Protein AF-A0A502FST3-F1 (afdb_monomer)

Organism: NCBI:txid1854500

pLDDT: mean 70.64, std 12.63, range [34.0, 92.56]

Radius of gyration: 40.44 Å; Cα contacts (8 Å, |Δi|>4): 248; chains: 1; bounding box: 102×35×94 Å

Secondary structure (DSSP, 8-state):
-HHHHHHHHTHHHHHHHHHHHHHHHHHHHHHHHHHHHHH--SHHHHHHHHHHHHHHHHHHT----HHHHHHHHHHHHTTPPP-----HHHHHHHHHHHHHHHHHHHHHHHHHHHHHHIIIIIHHHHHHHHHHHHHHHTT--HHHHHHHGGGGGGS---HHHHHHHHHHHHHHHHHHH-SSHHHHHHHHHHHHHHHHHHHHHHTTS-EEEE-S-EE-TTS-EE-SEEEEEEEETTEEEEEEEE--TTS-TT-EEEE--SS---EE----

Mean predicted aligned error: 18.46 Å

Nearest PDB structures (foldseek):
  1k40-assembly1_A  TM=4.978E-01  e=6.989E+00  Mus musculus
  6j3y-assembly1_Q  TM=4.086E-01  e=8.340E+00  Chaetoceros neogracilis

Sequence (268 aa):
MAEAAHRREGVLPSLRRASAAAEAEWVDLSASLASDLLAIQDAGERAAAYAALSARLEVTGDGLLPADDALVRASFEAVAPAPQPKNEDHERELAAWRDRDTAARAEMARLDRARRLAAWGLVPAGAVLPAAVAAIAYGWDPLSLAWVLPELPTLPMSAVMLAALAAGGLCAFLASRAKRVPQVWNAAAGAAVAGVVFLLAARSLPLYIVANGVITRSGQSLERVVVRVYPNAAGARLEVLRGNDMIRRGEILDFRGAYPVRFLREGR

Solvent-accessible surface area (backbone atoms only — not comparable to full-atom values): 15006 Å² total; per-residue (Å²): 121,74,74,67,56,61,62,56,66,62,50,56,61,52,49,51,51,52,50,53,50,52,52,51,53,48,51,56,52,40,53,51,54,43,53,57,47,69,66,44,83,51,68,66,63,30,50,53,52,49,54,55,47,52,59,53,29,62,73,74,73,47,73,65,50,73,70,50,47,50,53,58,53,51,60,52,63,75,58,62,75,73,84,71,78,83,51,62,67,58,54,51,52,52,50,57,48,50,54,52,49,52,52,52,50,54,52,50,55,49,46,51,51,51,45,49,47,40,61,71,44,47,40,54,36,35,60,48,44,38,56,49,50,48,33,49,78,62,70,42,53,72,66,62,50,65,70,46,56,84,49,57,81,78,47,88,68,49,73,63,35,53,50,19,51,51,47,25,52,50,20,41,53,50,29,75,67,43,91,46,69,69,49,33,52,53,21,50,52,48,10,49,51,22,22,52,51,26,51,63,48,54,70,73,54,57,68,35,47,27,70,56,38,54,62,46,100,84,70,49,67,39,61,72,30,34,31,37,60,41,84,46,101,86,42,35,41,31,37,25,74,35,48,57,104,88,42,61,63,73,41,74,44,82,44,73,80,91,65,89,67,57,68,49,72,78,76,132

Structure (mmCIF, N/CA/C/O backbone):
data_AF-A0A502FST3-F1
#
_entry.id   AF-A0A502FST3-F1
#
loop_
_atom_site.group_PDB
_atom_site.id
_atom_site.type_symbol
_atom_site.label_atom_id
_atom_site.label_alt_id
_atom_site.label_comp_id
_atom_site.label_asym_id
_atom_site.label_entity_id
_atom_site.label_seq_id
_atom_site.pdbx_PDB_ins_code
_atom_site.Cartn_x
_atom_site.Cartn_y
_atom_site.Cartn_z
_atom_site.occupancy
_atom_site.B_iso_or_equiv
_atom_site.auth_seq_id
_atom_site.auth_comp_id
_atom_site.auth_asym_id
_atom_site.auth_atom_id
_atom_site.pdbx_PDB_model_num
ATOM 1 N N . MET A 1 1 ? 69.986 22.016 11.440 1.00 49.41 1 MET A N 1
ATOM 2 C CA . MET A 1 1 ? 68.938 22.419 10.467 1.00 49.41 1 MET A CA 1
ATOM 3 C C . MET A 1 1 ? 69.456 22.640 9.039 1.00 49.41 1 MET A C 1
ATOM 5 O O . MET A 1 1 ? 68.651 22.526 8.128 1.00 49.41 1 MET A O 1
ATOM 9 N N . ALA A 1 2 ? 70.758 22.864 8.801 1.00 51.22 2 ALA A N 1
ATOM 10 C CA . ALA A 1 2 ? 71.309 22.991 7.440 1.00 51.22 2 ALA A CA 1
ATOM 11 C C . ALA A 1 2 ? 71.360 21.664 6.639 1.00 51.22 2 ALA A C 1
ATOM 13 O O . ALA A 1 2 ? 71.275 21.669 5.417 1.00 51.22 2 ALA A O 1
ATOM 14 N N . GLU A 1 3 ? 71.411 20.512 7.314 1.00 46.34 3 GLU A N 1
ATOM 15 C CA . GLU A 1 3 ? 71.555 19.193 6.668 1.00 46.34 3 GLU A CA 1
ATOM 16 C C . GLU A 1 3 ? 70.252 18.654 6.032 1.00 46.34 3 GLU A C 1
ATOM 18 O O . GLU A 1 3 ? 70.281 17.836 5.115 1.00 46.34 3 GLU A O 1
ATOM 23 N N . ALA A 1 4 ? 69.088 19.154 6.469 1.00 51.50 4 ALA A N 1
ATOM 24 C CA . ALA A 1 4 ? 67.782 18.780 5.915 1.00 51.50 4 ALA A CA 1
ATOM 25 C C . ALA A 1 4 ? 67.424 19.558 4.632 1.00 51.50 4 ALA A C 1
ATOM 27 O O . ALA A 1 4 ? 66.625 19.079 3.828 1.00 51.50 4 ALA A O 1
ATOM 28 N N . ALA A 1 5 ? 68.028 20.734 4.422 1.00 52.44 5 ALA A N 1
ATOM 29 C CA . ALA A 1 5 ? 67.827 21.538 3.217 1.00 52.44 5 ALA A CA 1
ATOM 30 C C . ALA A 1 5 ? 68.576 20.944 2.011 1.00 52.44 5 ALA A C 1
ATOM 32 O O . ALA A 1 5 ? 68.014 20.855 0.922 1.00 52.44 5 ALA A O 1
ATOM 33 N N . HIS A 1 6 ? 69.782 20.410 2.225 1.00 49.75 6 HIS A N 1
ATOM 34 C CA . HIS A 1 6 ? 70.601 19.856 1.144 1.00 49.75 6 HIS A CA 1
ATOM 35 C C . HIS A 1 6 ? 70.066 18.518 0.587 1.00 49.75 6 HIS A C 1
ATOM 37 O O . HIS A 1 6 ? 70.236 18.219 -0.592 1.00 49.75 6 HIS A O 1
ATOM 43 N N . ARG A 1 7 ? 69.318 17.732 1.384 1.00 51.97 7 ARG A N 1
ATOM 44 C CA . ARG A 1 7 ? 68.643 16.511 0.888 1.00 51.97 7 ARG A CA 1
ATOM 45 C C . ARG A 1 7 ? 67.421 16.788 0.006 1.00 51.97 7 ARG A C 1
ATOM 47 O O . ARG A 1 7 ? 67.038 15.906 -0.755 1.00 51.97 7 ARG A O 1
ATOM 54 N N . ARG A 1 8 ? 66.801 17.973 0.077 1.00 50.81 8 ARG A N 1
ATOM 55 C CA . ARG A 1 8 ? 65.630 18.313 -0.757 1.00 50.81 8 ARG A CA 1
ATOM 56 C C . ARG A 1 8 ? 66.012 18.805 -2.157 1.00 50.81 8 ARG A C 1
ATOM 58 O O . ARG A 1 8 ? 65.251 18.572 -3.091 1.00 50.81 8 ARG A O 1
ATOM 65 N N . GLU A 1 9 ? 67.196 19.393 -2.334 1.00 52.75 9 GLU A N 1
ATOM 66 C CA . GLU A 1 9 ? 67.682 19.842 -3.651 1.00 52.75 9 GLU A CA 1
ATOM 67 C C . GLU A 1 9 ? 68.093 18.688 -4.578 1.00 52.75 9 GLU A C 1
ATOM 69 O O . GLU A 1 9 ? 67.933 18.798 -5.790 1.00 52.75 9 GLU A O 1
ATOM 74 N N . GLY A 1 10 ? 68.544 17.548 -4.040 1.00 54.78 10 GLY A N 1
ATOM 75 C CA . GLY A 1 10 ? 68.923 16.378 -4.848 1.00 54.78 10 GLY A CA 1
ATOM 76 C C . GLY A 1 10 ? 67.749 15.535 -5.372 1.00 54.78 10 GLY A C 1
ATOM 77 O O . GLY A 1 10 ? 67.909 14.801 -6.347 1.00 54.78 10 GLY A O 1
ATOM 78 N N . VAL A 1 11 ? 66.567 15.643 -4.755 1.00 57.28 11 VAL A N 1
ATOM 79 C CA . VAL A 1 11 ? 65.378 14.831 -5.092 1.00 57.28 11 VAL A CA 1
ATOM 80 C C . VAL A 1 11 ? 64.597 15.418 -6.276 1.00 57.28 11 VAL A C 1
ATOM 82 O O . VAL A 1 11 ? 64.005 14.685 -7.062 1.00 57.28 11 VAL A O 1
ATOM 85 N N . LEU A 1 12 ? 64.634 16.737 -6.469 1.00 64.38 12 LEU A N 1
ATOM 86 C CA . LEU A 1 12 ? 63.932 17.404 -7.573 1.00 64.38 12 LEU A CA 1
ATOM 87 C C . LEU A 1 12 ? 64.496 17.047 -8.969 1.00 64.38 12 LEU A C 1
ATOM 89 O O . LEU A 1 12 ? 63.700 16.769 -9.868 1.00 64.38 12 LEU A O 1
ATOM 93 N N . PRO A 1 13 ? 65.824 16.985 -9.195 1.00 77.31 13 PRO A N 1
ATOM 94 C CA . PRO A 1 13 ? 66.385 16.596 -10.491 1.00 77.31 13 PRO A CA 1
ATOM 95 C C . PRO A 1 13 ? 66.226 15.109 -10.829 1.00 77.31 13 PRO A C 1
ATOM 97 O O . PRO A 1 13 ? 66.140 14.761 -12.006 1.00 77.31 13 PRO A O 1
ATOM 100 N N . SER A 1 14 ? 66.218 14.212 -9.837 1.00 72.38 14 SER A N 1
ATOM 101 C CA . SER A 1 14 ? 65.970 12.783 -10.075 1.00 72.38 14 SER A CA 1
ATOM 102 C C . SER A 1 14 ? 64.499 12.518 -10.389 1.00 72.38 14 SER A C 1
ATOM 104 O O . SER A 1 14 ? 64.226 11.780 -11.329 1.00 72.38 14 SER A O 1
ATOM 106 N N . LEU A 1 15 ? 63.568 13.192 -9.703 1.00 72.62 15 LEU A N 1
ATOM 107 C CA . LEU A 1 15 ? 62.141 13.138 -10.034 1.00 72.62 15 LEU A CA 1
ATOM 108 C C . LEU A 1 15 ? 61.845 13.720 -11.418 1.00 72.62 15 LEU A C 1
ATOM 110 O O . LEU A 1 15 ? 61.090 13.118 -12.169 1.00 72.62 15 LEU A O 1
ATOM 114 N N . ARG A 1 16 ? 62.479 14.836 -11.805 1.00 73.25 16 ARG A N 1
ATOM 115 C CA . ARG A 1 16 ? 62.331 15.383 -13.166 1.00 73.25 16 ARG A CA 1
ATOM 116 C C . ARG A 1 16 ? 62.847 14.429 -14.240 1.00 73.25 16 ARG A C 1
ATOM 118 O O . ARG A 1 16 ? 62.200 14.281 -15.266 1.00 73.25 16 ARG A O 1
ATOM 125 N N . ARG A 1 17 ? 63.985 13.766 -14.004 1.00 78.50 17 ARG A N 1
ATOM 126 C CA . ARG A 1 17 ? 64.512 12.756 -14.936 1.00 78.50 17 ARG A CA 1
ATOM 127 C C . ARG A 1 17 ? 63.625 11.514 -15.006 1.00 78.50 17 ARG A C 1
ATOM 129 O O . ARG A 1 17 ? 63.413 11.011 -16.098 1.00 78.50 17 ARG A O 1
ATOM 136 N N . ALA A 1 18 ? 63.092 11.054 -13.875 1.00 75.38 18 ALA A N 1
ATOM 137 C CA . ALA A 1 18 ? 62.157 9.932 -13.838 1.00 75.38 18 ALA A CA 1
ATOM 138 C C . ALA A 1 18 ? 60.824 10.269 -14.531 1.00 75.38 18 ALA A C 1
ATOM 140 O O . ALA A 1 18 ? 60.331 9.454 -15.297 1.00 75.38 18 ALA A O 1
ATOM 141 N N . SER A 1 19 ? 60.293 11.482 -14.333 1.00 79.12 19 SER A N 1
ATOM 142 C CA . SER A 1 19 ? 59.094 11.979 -15.028 1.00 79.12 19 SER A CA 1
ATOM 143 C C . SER A 1 19 ? 59.320 12.062 -16.534 1.00 79.12 19 SER A C 1
ATOM 145 O O . SER A 1 19 ? 58.525 11.532 -17.293 1.00 79.12 19 SER A O 1
ATOM 147 N N . ALA A 1 20 ? 60.438 12.650 -16.972 1.00 75.19 20 ALA A N 1
ATOM 148 C CA . ALA A 1 20 ? 60.760 12.755 -18.394 1.00 75.19 20 ALA A CA 1
ATOM 149 C C . ALA A 1 20 ? 60.972 11.380 -19.054 1.00 75.19 20 ALA A C 1
ATOM 151 O O . ALA A 1 20 ? 60.601 11.191 -20.207 1.00 75.19 20 ALA A O 1
ATOM 152 N N . ALA A 1 21 ? 61.553 10.417 -18.330 1.00 82.12 21 ALA A N 1
ATOM 153 C CA . ALA A 1 21 ? 61.697 9.046 -18.815 1.00 82.12 21 ALA A CA 1
ATOM 154 C C . ALA A 1 21 ? 60.339 8.331 -18.924 1.00 82.12 21 ALA A C 1
ATOM 156 O O . ALA A 1 21 ? 60.085 7.691 -19.937 1.00 82.12 21 ALA A O 1
ATOM 157 N N . ALA A 1 22 ? 59.461 8.489 -17.928 1.00 74.94 22 ALA A N 1
ATOM 158 C CA . ALA A 1 22 ? 58.110 7.928 -17.954 1.00 74.94 22 ALA A CA 1
ATOM 159 C C . ALA A 1 22 ? 57.237 8.556 -19.056 1.00 74.94 22 ALA A C 1
ATOM 161 O O . ALA A 1 22 ? 56.489 7.851 -19.722 1.00 74.94 22 ALA A O 1
ATOM 162 N N . GLU A 1 23 ? 57.364 9.865 -19.295 1.00 75.88 23 GLU A N 1
ATOM 163 C CA . GLU A 1 23 ? 56.691 10.554 -20.403 1.00 75.88 23 GLU A CA 1
ATOM 164 C C . GLU A 1 23 ? 57.177 10.044 -21.766 1.00 75.88 23 GLU A C 1
ATOM 166 O O . GLU A 1 23 ? 56.358 9.799 -22.646 1.00 75.88 23 GLU A O 1
ATOM 171 N N . ALA A 1 24 ? 58.486 9.834 -21.943 1.00 78.12 24 ALA A N 1
ATOM 172 C CA . ALA A 1 24 ? 59.031 9.278 -23.183 1.00 78.12 24 ALA A CA 1
ATOM 173 C C . ALA A 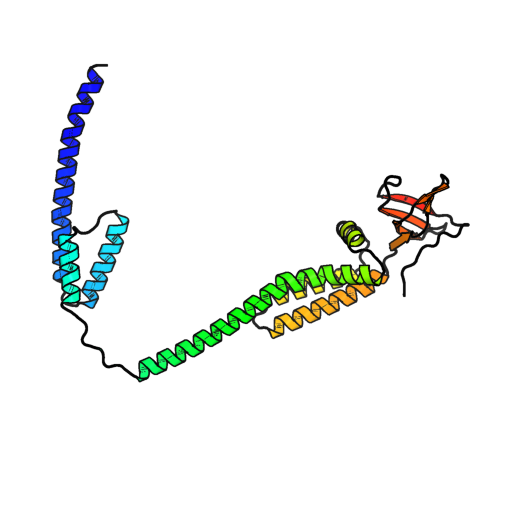1 24 ? 58.573 7.827 -23.421 1.00 78.12 24 ALA A C 1
ATOM 175 O O . ALA A 1 24 ? 58.170 7.487 -24.530 1.00 78.12 24 ALA A O 1
ATOM 176 N N . GLU A 1 25 ? 58.569 6.993 -22.376 1.00 80.56 25 GLU A N 1
ATOM 177 C CA . GLU A 1 25 ? 58.068 5.614 -22.446 1.00 80.56 25 GLU A CA 1
ATOM 178 C C . GLU A 1 25 ? 56.569 5.574 -22.788 1.00 80.56 25 GLU A C 1
ATOM 180 O O . GLU A 1 25 ? 56.135 4.753 -23.598 1.00 80.56 25 GLU A O 1
ATOM 185 N N . TRP A 1 26 ? 55.780 6.501 -22.233 1.00 74.81 26 TRP A N 1
ATOM 186 C CA . TRP A 1 26 ? 54.364 6.644 -22.570 1.00 74.81 26 TRP A CA 1
ATOM 187 C C . TRP A 1 26 ? 54.146 7.055 -24.032 1.00 74.81 26 TRP A C 1
ATOM 189 O O . TRP A 1 26 ? 53.281 6.489 -24.703 1.00 74.81 26 TRP A O 1
ATOM 199 N N . VAL A 1 27 ? 54.942 8.000 -24.544 1.00 77.31 27 VAL A N 1
ATOM 200 C CA . VAL A 1 27 ? 54.886 8.433 -25.951 1.00 77.31 27 VAL A CA 1
ATOM 201 C C . VAL A 1 27 ? 55.130 7.247 -26.887 1.00 77.31 27 VAL A C 1
ATOM 203 O O . VAL A 1 27 ? 54.302 6.994 -27.763 1.00 77.31 27 VAL A O 1
ATOM 206 N N . ASP A 1 28 ? 56.191 6.471 -26.660 1.00 78.75 28 ASP A N 1
ATOM 207 C CA . ASP A 1 28 ? 56.526 5.313 -27.499 1.00 78.75 28 ASP A CA 1
ATOM 208 C C . ASP A 1 28 ? 55.438 4.226 -27.447 1.00 78.75 28 ASP A C 1
ATOM 210 O O . ASP A 1 28 ? 55.040 3.676 -28.481 1.00 78.75 28 ASP A O 1
ATOM 214 N N . LEU A 1 29 ? 54.899 3.945 -26.255 1.00 77.06 29 LEU A N 1
ATOM 215 C CA . LEU A 1 29 ? 53.821 2.972 -26.080 1.00 77.06 29 LEU A CA 1
ATOM 216 C C . LEU A 1 29 ? 52.531 3.416 -26.784 1.00 77.06 29 LEU A C 1
ATOM 218 O O . LEU A 1 29 ? 51.881 2.608 -27.449 1.00 77.06 29 LEU A O 1
ATOM 222 N N . SER A 1 30 ? 52.166 4.695 -26.663 1.00 74.38 30 SER A N 1
ATOM 223 C CA . SER A 1 30 ? 50.959 5.248 -27.287 1.00 74.38 30 SER A CA 1
ATOM 224 C C . SER A 1 30 ? 51.014 5.185 -28.818 1.00 74.38 30 SER A C 1
ATOM 226 O O . SER A 1 30 ? 50.046 4.746 -29.446 1.00 74.38 30 SER A O 1
ATOM 228 N N . ALA A 1 31 ? 52.175 5.485 -29.408 1.00 76.00 31 ALA A N 1
ATOM 229 C CA . ALA A 1 31 ? 52.401 5.383 -30.846 1.00 76.00 31 ALA A CA 1
ATOM 230 C C . ALA A 1 31 ? 52.328 3.926 -31.340 1.00 76.00 31 ALA A C 1
ATOM 232 O O . ALA A 1 31 ? 51.717 3.648 -32.377 1.00 76.00 31 ALA A O 1
ATOM 233 N N . SER A 1 32 ? 52.895 2.977 -30.582 1.00 83.88 32 SER A N 1
ATOM 234 C CA . SER A 1 32 ? 52.811 1.544 -30.901 1.00 83.88 32 SER A CA 1
ATOM 235 C C . SER A 1 32 ? 51.363 1.048 -30.893 1.00 83.88 32 SER A C 1
ATOM 237 O O . SER A 1 32 ? 50.935 0.391 -31.839 1.00 83.88 32 SER A O 1
ATOM 239 N N . LEU A 1 33 ? 50.584 1.406 -29.866 1.00 80.19 33 LEU A N 1
ATOM 240 C CA . LEU A 1 33 ? 49.177 1.009 -29.748 1.00 80.19 33 LEU A CA 1
ATOM 241 C C . LEU A 1 33 ? 48.313 1.584 -30.879 1.00 80.19 33 LEU A C 1
ATOM 243 O O . LEU A 1 33 ? 47.441 0.890 -31.405 1.00 80.19 33 LEU A O 1
ATOM 247 N N . ALA A 1 34 ? 48.557 2.833 -31.280 1.00 82.38 34 ALA A N 1
ATOM 248 C CA . ALA A 1 34 ? 47.864 3.441 -32.411 1.00 82.38 34 ALA A CA 1
ATOM 249 C C . ALA A 1 34 ? 48.202 2.737 -33.737 1.00 82.38 34 ALA A C 1
ATOM 251 O O . ALA A 1 34 ? 47.303 2.462 -34.533 1.00 82.38 34 ALA A O 1
ATOM 252 N N . SER A 1 35 ? 49.473 2.380 -33.954 1.00 85.31 35 SER A N 1
ATOM 253 C CA . SER A 1 35 ? 49.901 1.603 -35.124 1.00 85.31 35 SER A CA 1
ATOM 254 C C . SER A 1 35 ? 49.254 0.213 -35.167 1.00 85.31 35 SER A C 1
ATOM 256 O O . SER A 1 35 ? 48.761 -0.200 -36.218 1.00 85.31 35 SER A O 1
ATOM 258 N N . ASP A 1 36 ? 49.202 -0.491 -34.033 1.00 88.25 36 ASP A N 1
ATOM 259 C CA . ASP A 1 36 ? 48.582 -1.818 -33.935 1.00 88.25 36 ASP A CA 1
ATOM 260 C C . ASP A 1 36 ? 47.078 -1.768 -34.239 1.00 88.25 36 ASP A C 1
ATOM 262 O O . ASP A 1 36 ? 46.555 -2.628 -34.950 1.00 88.25 36 ASP A O 1
ATOM 266 N N . LEU A 1 37 ? 46.378 -0.727 -33.771 1.00 86.44 37 LEU A N 1
ATOM 267 C CA . LEU A 1 37 ? 44.971 -0.506 -34.111 1.00 86.44 37 LEU A CA 1
ATOM 268 C C . LEU A 1 37 ? 44.777 -0.260 -35.610 1.00 86.44 37 LEU A C 1
ATOM 270 O O . LEU A 1 37 ? 43.868 -0.826 -36.216 1.00 86.44 37 LEU A O 1
ATOM 274 N N . LEU A 1 38 ? 45.633 0.549 -36.236 1.00 86.94 38 LEU A N 1
ATOM 275 C CA . LEU A 1 38 ? 45.546 0.826 -37.672 1.00 86.94 38 LEU A CA 1
ATOM 276 C C . LEU A 1 38 ? 45.838 -0.410 -38.541 1.00 86.94 38 LEU A C 1
ATOM 278 O O . LEU A 1 38 ? 45.361 -0.474 -39.676 1.00 86.94 38 LEU A O 1
ATOM 282 N N . ALA A 1 39 ? 46.562 -1.403 -38.019 1.00 88.81 39 ALA A N 1
ATOM 283 C CA . ALA A 1 39 ? 46.836 -2.657 -38.719 1.00 88.81 39 ALA A CA 1
ATOM 284 C C . ALA A 1 39 ? 45.606 -3.585 -38.837 1.00 88.81 39 ALA A C 1
ATOM 286 O O . ALA A 1 39 ? 45.583 -4.456 -39.713 1.00 88.81 39 ALA A O 1
ATOM 287 N N . ILE A 1 40 ? 44.570 -3.403 -38.004 1.00 86.88 40 ILE A N 1
ATOM 288 C CA . ILE A 1 40 ? 43.339 -4.212 -38.028 1.00 86.88 40 ILE A CA 1
ATOM 289 C C . ILE A 1 40 ? 42.508 -3.846 -39.262 1.00 86.88 40 ILE A C 1
ATOM 291 O O . ILE A 1 40 ? 41.864 -2.804 -39.290 1.00 86.88 40 ILE A O 1
ATOM 295 N N . GLN A 1 41 ? 42.486 -4.693 -40.292 1.00 83.38 41 GLN A N 1
ATOM 296 C CA . GLN A 1 41 ? 41.843 -4.372 -41.578 1.00 83.38 41 GLN A CA 1
ATOM 297 C C . GLN A 1 41 ? 40.318 -4.195 -41.485 1.00 83.38 41 GLN A C 1
ATOM 299 O O . GLN A 1 41 ? 39.780 -3.301 -42.137 1.00 83.38 41 GLN A O 1
ATOM 304 N N . ASP A 1 42 ? 39.628 -4.991 -40.663 1.00 85.06 42 ASP A N 1
ATOM 305 C CA . ASP A 1 42 ? 38.178 -4.878 -40.481 1.00 85.06 42 ASP A CA 1
ATOM 306 C C . ASP A 1 42 ? 37.810 -3.665 -39.611 1.00 85.06 42 ASP A C 1
ATOM 308 O O . ASP A 1 42 ? 38.331 -3.472 -38.511 1.00 85.06 42 ASP A O 1
ATOM 312 N N . ALA A 1 43 ? 36.897 -2.827 -40.105 1.00 78.56 43 ALA A N 1
ATOM 313 C CA . ALA A 1 43 ? 36.518 -1.590 -39.426 1.00 78.56 43 ALA A CA 1
ATOM 314 C C . ALA A 1 43 ? 35.716 -1.835 -38.135 1.00 78.56 43 ALA A C 1
ATOM 316 O O . ALA A 1 43 ? 35.840 -1.060 -37.185 1.00 78.56 43 ALA A O 1
ATOM 317 N N . GLY A 1 44 ? 34.918 -2.907 -38.079 1.00 77.00 44 GLY A N 1
ATOM 318 C CA . GLY A 1 44 ? 34.143 -3.278 -36.896 1.00 77.00 44 GLY A CA 1
ATOM 319 C C . GLY A 1 44 ? 35.034 -3.819 -35.780 1.00 77.00 44 GLY A C 1
ATOM 320 O O . GLY A 1 44 ? 34.923 -3.379 -34.634 1.00 77.00 44 GLY A O 1
ATOM 321 N N . GLU A 1 45 ? 35.966 -4.710 -36.118 1.00 80.00 45 GLU A N 1
ATOM 322 C CA . GLU A 1 45 ? 36.964 -5.239 -35.180 1.00 80.00 45 GLU A CA 1
ATOM 323 C C . GLU A 1 45 ? 37.892 -4.136 -34.663 1.00 80.00 45 GLU A C 1
ATOM 325 O O . GLU A 1 45 ? 38.158 -4.064 -33.461 1.00 80.00 45 GLU A O 1
ATOM 330 N N . ARG A 1 46 ? 38.316 -3.213 -35.535 1.00 87.62 46 ARG A N 1
ATOM 331 C CA . ARG A 1 46 ? 39.123 -2.050 -35.148 1.00 87.62 46 ARG A CA 1
ATOM 332 C C . ARG A 1 46 ? 38.380 -1.125 -34.186 1.00 87.62 46 ARG A C 1
ATOM 334 O O . ARG A 1 46 ? 38.963 -0.677 -33.199 1.00 87.62 46 ARG A O 1
ATOM 341 N N . ALA A 1 47 ? 37.098 -0.856 -34.438 1.00 77.94 47 ALA A N 1
ATOM 342 C CA . ALA A 1 47 ? 36.273 -0.021 -33.566 1.00 77.94 47 ALA A CA 1
ATOM 343 C C . ALA A 1 47 ? 36.056 -0.670 -32.190 1.00 77.94 47 ALA A C 1
ATOM 345 O O . ALA A 1 47 ? 36.151 0.008 -31.165 1.00 77.94 47 ALA A O 1
ATOM 346 N N . ALA A 1 48 ? 35.827 -1.986 -32.151 1.00 77.00 48 ALA A N 1
ATOM 347 C CA . ALA A 1 48 ? 35.712 -2.738 -30.904 1.00 77.00 48 ALA A CA 1
ATOM 348 C C . ALA A 1 48 ? 37.032 -2.747 -30.110 1.00 77.00 48 ALA A C 1
ATOM 350 O O . ALA A 1 48 ? 37.019 -2.536 -28.896 1.00 77.00 48 ALA A O 1
ATOM 351 N N . ALA A 1 49 ? 38.168 -2.932 -30.791 1.00 81.38 49 ALA A N 1
ATOM 352 C CA . ALA A 1 49 ? 39.495 -2.897 -30.181 1.00 81.38 49 ALA A CA 1
ATOM 353 C C . ALA A 1 49 ? 39.840 -1.508 -29.620 1.00 81.38 49 ALA A C 1
ATOM 355 O O . ALA A 1 49 ? 40.323 -1.407 -28.492 1.00 81.38 49 ALA A O 1
ATOM 356 N N . TYR A 1 50 ? 39.531 -0.436 -30.357 1.00 84.38 50 TYR A N 1
ATOM 357 C CA . TYR A 1 50 ? 39.714 0.938 -29.886 1.00 84.38 50 TYR A CA 1
ATOM 358 C C . TYR A 1 50 ? 38.826 1.244 -28.672 1.00 84.38 50 TYR A C 1
ATOM 360 O O . TYR A 1 50 ? 39.333 1.732 -27.669 1.00 84.38 50 TYR A O 1
ATOM 368 N N . ALA A 1 51 ? 37.539 0.873 -28.691 1.00 80.00 51 ALA A N 1
ATOM 369 C CA . ALA A 1 51 ? 36.647 1.072 -27.544 1.00 80.00 51 ALA A CA 1
ATOM 370 C C . ALA A 1 51 ? 37.127 0.323 -26.285 1.00 80.00 51 ALA A C 1
ATOM 372 O O . ALA A 1 51 ? 37.088 0.870 -25.181 1.00 80.00 51 ALA A O 1
ATOM 373 N N . ALA A 1 52 ? 37.619 -0.910 -26.445 1.00 77.62 52 ALA A N 1
ATOM 374 C CA . ALA A 1 52 ? 38.196 -1.686 -25.350 1.00 77.62 52 ALA A CA 1
ATOM 375 C C . ALA A 1 52 ? 39.493 -1.056 -24.811 1.00 77.62 52 ALA A C 1
ATOM 377 O O . ALA A 1 52 ? 39.709 -1.040 -23.597 1.00 77.62 52 ALA A O 1
ATOM 378 N N . LEU A 1 53 ? 40.339 -0.517 -25.696 1.00 79.56 53 LEU A N 1
ATOM 379 C CA . LEU A 1 53 ? 41.556 0.193 -25.313 1.00 79.56 53 LEU A CA 1
ATOM 380 C C . LEU A 1 53 ? 41.228 1.482 -24.551 1.00 79.56 53 LEU A C 1
ATOM 382 O O . LEU A 1 53 ? 41.742 1.670 -23.451 1.00 79.56 53 LEU A O 1
ATOM 386 N N . SER A 1 54 ? 40.337 2.325 -25.077 1.00 78.31 54 SER A N 1
ATOM 387 C CA . SER A 1 54 ? 39.910 3.569 -24.424 1.00 78.31 54 SER A CA 1
ATOM 388 C C . SER A 1 54 ? 39.341 3.310 -23.029 1.00 78.31 54 SER A C 1
ATOM 390 O O . SER A 1 54 ? 39.761 3.957 -22.075 1.00 78.31 54 SER A O 1
ATOM 392 N N . ALA A 1 55 ? 38.473 2.304 -22.874 1.00 72.75 55 ALA A N 1
ATOM 393 C CA . ALA A 1 55 ? 37.914 1.939 -21.572 1.00 72.75 55 ALA A CA 1
ATOM 394 C C . ALA A 1 55 ? 38.985 1.468 -20.569 1.00 72.75 55 ALA A C 1
ATOM 396 O O . ALA A 1 55 ? 38.862 1.699 -19.368 1.00 72.75 55 ALA A O 1
ATOM 397 N N . ARG A 1 56 ? 40.047 0.800 -21.040 1.00 74.38 56 ARG A N 1
ATOM 398 C CA . ARG A 1 56 ? 41.159 0.360 -20.185 1.00 74.38 56 ARG A CA 1
ATOM 399 C C . ARG A 1 56 ? 42.059 1.524 -19.765 1.00 74.38 56 ARG A C 1
ATOM 401 O O . ARG A 1 56 ? 42.507 1.539 -18.622 1.00 74.38 56 ARG A O 1
ATOM 408 N N . LEU A 1 57 ? 42.306 2.468 -20.669 1.00 77.69 57 LEU A N 1
ATOM 409 C CA . LEU A 1 57 ? 43.119 3.661 -20.421 1.00 77.69 57 LEU A CA 1
ATOM 410 C C . LEU A 1 57 ? 42.431 4.631 -19.445 1.00 77.69 57 LEU A C 1
ATOM 412 O O . LEU A 1 57 ? 43.060 5.109 -18.504 1.00 77.69 57 LEU A O 1
ATOM 416 N N . GLU A 1 58 ? 41.108 4.797 -19.549 1.00 78.88 58 GLU A N 1
ATOM 417 C CA . GLU A 1 58 ? 40.324 5.576 -18.576 1.00 78.88 58 GLU A CA 1
ATOM 418 C C . GLU A 1 58 ? 40.482 5.069 -17.131 1.00 78.88 58 GLU A C 1
ATOM 420 O O . GLU A 1 58 ? 40.472 5.862 -16.190 1.00 78.88 58 GLU A O 1
ATOM 425 N N . VAL A 1 59 ? 40.666 3.758 -16.935 1.00 74.81 59 VAL A N 1
ATOM 426 C CA . VAL A 1 59 ? 40.866 3.157 -15.605 1.00 74.81 59 VAL A CA 1
ATOM 427 C C . VAL A 1 59 ? 42.256 3.458 -15.037 1.00 74.81 59 VAL A C 1
ATOM 429 O O . VAL A 1 59 ? 42.391 3.581 -13.819 1.00 74.81 59 VAL A O 1
ATOM 432 N N . THR A 1 60 ? 43.287 3.581 -15.881 1.00 76.50 60 THR A N 1
ATOM 433 C CA . THR A 1 60 ? 44.646 3.930 -15.429 1.00 76.50 60 THR A CA 1
ATOM 434 C C . THR A 1 60 ? 44.859 5.438 -15.302 1.00 76.50 60 THR A C 1
ATOM 436 O O . THR A 1 60 ? 45.821 5.858 -14.665 1.00 76.50 60 THR A O 1
ATOM 439 N N . GLY A 1 61 ? 43.924 6.248 -15.814 1.00 77.69 61 GLY A N 1
ATOM 440 C CA . GLY A 1 61 ? 44.039 7.707 -15.860 1.00 77.69 61 GLY A CA 1
ATOM 441 C C . GLY A 1 61 ? 44.910 8.202 -17.015 1.00 77.69 61 GLY A C 1
ATOM 442 O O . GLY A 1 61 ? 45.184 9.399 -17.097 1.00 77.69 61 GLY A O 1
ATOM 443 N N . ASP A 1 62 ? 45.308 7.296 -17.905 1.00 75.44 62 ASP A N 1
ATOM 444 C CA . ASP A 1 62 ? 46.078 7.606 -19.097 1.00 75.44 62 ASP A CA 1
ATOM 445 C C . ASP A 1 62 ? 45.137 7.751 -20.297 1.00 75.44 62 ASP A C 1
ATOM 447 O O . ASP A 1 62 ? 44.020 7.237 -20.317 1.00 75.44 62 ASP A O 1
ATOM 451 N N . GLY A 1 63 ? 45.576 8.458 -21.329 1.00 78.62 63 GLY A N 1
ATOM 452 C CA . GLY A 1 63 ? 44.857 8.562 -22.594 1.00 78.62 63 GLY A CA 1
ATOM 453 C C . GLY A 1 63 ? 45.848 8.516 -23.741 1.00 78.62 63 GLY A C 1
ATOM 454 O O . GLY A 1 63 ? 46.993 8.946 -23.579 1.00 78.62 63 GLY A O 1
ATOM 455 N N . LEU A 1 64 ? 45.419 8.006 -24.900 1.00 78.12 64 LEU A N 1
ATOM 456 C CA . LEU A 1 64 ? 46.201 8.170 -26.126 1.00 78.12 64 LEU A CA 1
ATOM 457 C C . LEU A 1 64 ? 46.555 9.648 -26.294 1.00 78.12 64 LEU A C 1
ATOM 459 O O . LEU A 1 64 ? 45.747 10.533 -25.985 1.00 78.12 64 LEU A O 1
ATOM 463 N N . LEU A 1 65 ? 47.766 9.917 -26.779 1.00 82.88 65 LEU A N 1
ATOM 464 C CA . LEU A 1 65 ? 48.142 11.285 -27.084 1.00 82.88 65 LEU A CA 1
ATOM 465 C C . LEU A 1 65 ? 47.160 11.856 -28.121 1.00 82.88 65 LEU A C 1
ATOM 467 O O . LEU A 1 65 ? 46.735 11.133 -29.026 1.00 82.88 65 LEU A O 1
ATOM 471 N N . PRO A 1 66 ? 46.801 13.150 -28.037 1.00 83.50 66 PRO A N 1
ATOM 472 C CA . PRO A 1 66 ? 45.775 13.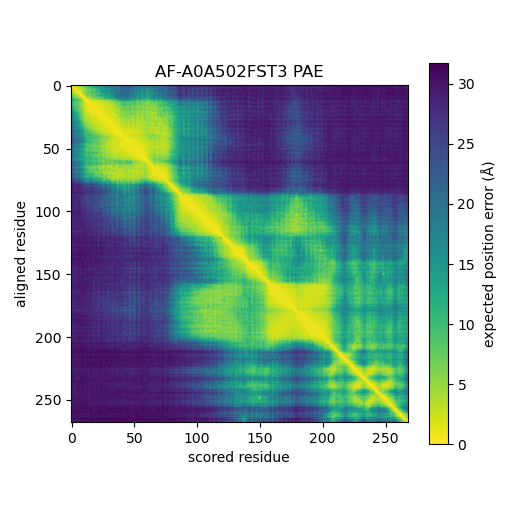735 -28.903 1.00 83.50 66 PRO A CA 1
ATOM 473 C C . PRO A 1 66 ? 46.023 13.552 -30.408 1.00 83.50 66 PRO A C 1
ATOM 475 O O . PRO A 1 66 ? 45.071 13.462 -31.180 1.00 83.50 66 PRO A O 1
ATOM 478 N N . ALA A 1 67 ? 47.290 13.499 -30.831 1.00 77.62 67 ALA A N 1
ATOM 479 C CA . ALA A 1 67 ? 47.663 13.271 -32.227 1.00 77.62 67 ALA A CA 1
ATOM 480 C C . ALA A 1 67 ? 47.353 11.835 -32.686 1.00 77.62 67 ALA A C 1
ATOM 482 O O . ALA A 1 67 ? 46.821 11.642 -33.778 1.00 77.62 67 ALA A O 1
ATOM 483 N N . ASP A 1 68 ? 47.623 10.847 -31.833 1.00 80.50 68 ASP A N 1
ATOM 484 C CA . ASP A 1 68 ? 47.372 9.435 -32.117 1.00 80.50 68 ASP A CA 1
ATOM 485 C C . ASP A 1 68 ? 45.874 9.117 -32.057 1.00 80.50 68 ASP A C 1
ATOM 487 O O . ASP A 1 68 ? 45.345 8.431 -32.931 1.00 80.50 68 ASP A O 1
ATOM 491 N N . ASP A 1 69 ? 45.157 9.699 -31.091 1.00 81.00 69 ASP A N 1
ATOM 492 C CA . ASP A 1 69 ? 43.697 9.596 -30.999 1.00 81.00 69 ASP A CA 1
ATOM 493 C C . ASP A 1 69 ? 43.008 10.139 -32.262 1.00 81.00 69 ASP A C 1
ATOM 495 O O . ASP A 1 69 ? 42.117 9.501 -32.828 1.00 81.00 69 ASP A O 1
ATOM 499 N N . ALA A 1 70 ? 43.468 11.294 -32.755 1.00 83.19 70 ALA A N 1
ATOM 500 C CA . ALA A 1 70 ? 42.964 11.888 -33.987 1.00 83.19 70 ALA A CA 1
ATOM 501 C C . ALA A 1 70 ? 43.239 11.005 -35.217 1.00 83.19 70 ALA A C 1
ATOM 503 O O . ALA A 1 70 ? 42.362 10.871 -36.073 1.00 83.19 70 ALA A O 1
ATOM 504 N N . LEU A 1 71 ? 44.415 10.368 -35.297 1.00 80.88 71 LEU A N 1
ATOM 505 C CA . LEU A 1 71 ? 44.757 9.441 -36.382 1.00 80.88 71 LEU A CA 1
ATOM 506 C C . LEU A 1 71 ? 43.857 8.200 -36.381 1.00 80.88 71 LEU A C 1
ATOM 508 O O . LEU A 1 71 ? 43.324 7.828 -37.431 1.00 80.88 71 LEU A O 1
ATOM 512 N N . VAL A 1 72 ? 43.637 7.581 -35.216 1.00 77.06 72 VAL A N 1
ATOM 513 C CA . VAL A 1 72 ? 42.754 6.411 -35.113 1.00 77.06 72 VAL A CA 1
ATOM 514 C C . VAL A 1 72 ? 41.311 6.792 -35.460 1.00 77.06 72 VAL A C 1
ATOM 516 O O . VAL A 1 72 ? 40.671 6.087 -36.243 1.00 77.06 72 VAL A O 1
ATOM 519 N N . ARG A 1 73 ? 40.815 7.941 -34.981 1.00 81.38 73 ARG A N 1
ATOM 520 C CA . ARG A 1 73 ? 39.466 8.435 -35.310 1.00 81.38 73 ARG A CA 1
ATOM 521 C C . ARG A 1 73 ? 39.270 8.726 -36.793 1.00 81.38 73 ARG A C 1
ATOM 523 O O . ARG A 1 73 ? 38.270 8.293 -37.364 1.00 81.38 73 ARG A O 1
ATOM 530 N N . ALA A 1 74 ? 40.236 9.381 -37.434 1.00 80.81 74 ALA A N 1
ATOM 531 C CA . ALA A 1 74 ? 40.193 9.644 -38.872 1.00 80.81 74 ALA A CA 1
ATOM 532 C C . ALA A 1 74 ? 40.137 8.344 -39.698 1.00 80.81 74 ALA A C 1
ATOM 534 O O . ALA A 1 74 ? 39.507 8.303 -40.756 1.00 80.81 74 ALA A O 1
ATOM 535 N N . SER A 1 75 ? 40.734 7.253 -39.197 1.00 76.69 75 SER A N 1
ATOM 536 C CA . SER A 1 75 ? 40.665 5.942 -39.853 1.00 76.69 75 SER A CA 1
ATOM 537 C C . SER A 1 75 ? 39.257 5.330 -39.859 1.00 76.69 75 SER A C 1
ATOM 539 O O . SER A 1 75 ? 38.943 4.555 -40.761 1.00 76.69 75 SER A O 1
ATOM 541 N N . PHE A 1 76 ? 38.392 5.709 -38.909 1.00 72.75 76 PHE A N 1
ATOM 542 C CA . PHE A 1 76 ? 36.988 5.291 -38.891 1.00 72.75 76 PHE A CA 1
ATOM 543 C C . PHE A 1 76 ? 36.125 6.118 -39.850 1.00 72.75 76 PHE A C 1
ATOM 545 O O . PHE A 1 76 ? 35.255 5.564 -40.516 1.00 72.75 76 PHE A O 1
ATOM 552 N N . GLU A 1 77 ? 36.380 7.424 -39.972 1.00 67.56 77 GLU A N 1
ATOM 553 C CA . GLU A 1 77 ? 35.641 8.301 -40.896 1.00 67.56 77 GLU A CA 1
ATOM 554 C C . GLU A 1 77 ? 35.925 7.979 -42.371 1.00 67.56 77 GLU A C 1
ATOM 556 O O . GLU A 1 77 ? 35.042 8.115 -43.219 1.00 67.56 77 GLU A O 1
ATOM 561 N N . ALA A 1 78 ? 37.127 7.479 -42.679 1.00 63.56 78 ALA A N 1
ATOM 562 C CA . ALA A 1 78 ? 37.481 6.999 -44.015 1.00 63.56 78 ALA A CA 1
ATOM 563 C C . ALA A 1 78 ? 36.682 5.750 -44.447 1.00 63.56 78 ALA A C 1
ATOM 565 O O . ALA A 1 78 ? 36.575 5.473 -45.642 1.00 63.56 78 ALA A O 1
ATOM 566 N N . VAL A 1 79 ? 36.082 5.026 -43.495 1.00 62.19 79 VAL A N 1
ATOM 567 C CA . VAL A 1 79 ? 35.173 3.895 -43.731 1.00 62.19 79 VAL A CA 1
ATOM 568 C C . VAL A 1 79 ? 33.741 4.336 -43.422 1.00 62.19 79 VAL A C 1
ATOM 570 O O . VAL A 1 79 ? 33.040 3.744 -42.604 1.00 62.19 79 VAL A O 1
ATOM 573 N N . ALA A 1 80 ? 33.288 5.418 -44.059 1.00 55.84 80 ALA A N 1
ATOM 574 C CA . ALA A 1 80 ? 31.886 5.804 -43.986 1.00 55.84 80 ALA A CA 1
ATOM 575 C C . ALA A 1 80 ? 31.027 4.622 -44.482 1.00 55.84 80 ALA A C 1
ATOM 577 O O . ALA A 1 80 ? 31.210 4.179 -45.624 1.00 55.84 80 ALA A O 1
ATOM 578 N N . PRO A 1 81 ? 30.115 4.072 -43.657 1.00 55.22 81 PRO A N 1
ATOM 579 C CA . PRO A 1 81 ? 29.277 2.969 -44.089 1.00 55.22 81 PRO A CA 1
ATOM 580 C C . PRO A 1 81 ? 28.471 3.431 -45.300 1.00 55.22 81 PRO A C 1
ATOM 582 O O . PRO A 1 81 ? 27.838 4.490 -45.268 1.00 55.22 81 PRO A O 1
ATOM 585 N N . ALA A 1 82 ? 28.510 2.644 -46.378 1.00 58.31 82 ALA A N 1
ATOM 586 C CA . ALA A 1 82 ? 27.661 2.879 -47.537 1.00 58.31 82 ALA A CA 1
ATOM 587 C C . ALA A 1 82 ? 26.212 3.073 -47.052 1.00 58.31 82 ALA A C 1
ATOM 589 O O . ALA A 1 82 ? 25.796 2.349 -46.139 1.00 58.31 82 ALA A O 1
ATOM 590 N N . PRO A 1 83 ? 25.452 4.038 -47.605 1.00 56.59 83 PRO A N 1
ATOM 591 C CA . PRO A 1 83 ? 24.081 4.287 -47.182 1.00 56.59 83 PRO A CA 1
ATOM 592 C C . PRO A 1 83 ? 23.309 2.972 -47.257 1.00 56.59 83 PRO A C 1
ATOM 594 O O . PRO A 1 83 ? 23.082 2.439 -48.344 1.00 56.59 83 PRO A O 1
ATOM 597 N N . GLN A 1 84 ? 22.973 2.411 -46.092 1.00 58.34 84 GLN A N 1
ATOM 598 C CA . GLN A 1 84 ? 22.235 1.160 -46.054 1.00 58.34 84 GLN A CA 1
ATOM 599 C C . GLN A 1 84 ? 20.887 1.405 -46.737 1.00 58.34 84 GLN A C 1
ATOM 601 O O . GLN A 1 84 ? 20.246 2.427 -46.459 1.00 58.34 84 GLN A O 1
ATOM 606 N N . PRO A 1 85 ? 20.455 0.521 -47.651 1.00 60.41 85 PRO A N 1
ATOM 607 C CA . PRO A 1 85 ? 19.149 0.659 -48.267 1.00 60.41 85 PRO A CA 1
ATOM 608 C C . PRO A 1 85 ? 18.114 0.682 -47.145 1.00 60.41 85 PRO A C 1
ATOM 610 O O . PRO A 1 85 ? 18.085 -0.223 -46.311 1.00 60.41 85 PRO A O 1
ATOM 613 N N . LYS A 1 86 ? 17.304 1.748 -47.099 1.00 63.44 86 LYS A N 1
ATOM 614 C CA . LYS A 1 86 ? 16.172 1.866 -46.179 1.00 63.44 86 LYS A CA 1
ATOM 615 C C . LYS A 1 86 ? 15.310 0.621 -46.326 1.00 63.44 86 LYS A C 1
ATOM 617 O O . LYS A 1 86 ? 14.570 0.481 -47.296 1.00 63.44 86 LYS A O 1
ATOM 622 N N . ASN A 1 87 ? 15.450 -0.302 -45.386 1.00 82.06 87 ASN A N 1
ATOM 623 C CA . ASN A 1 87 ? 14.656 -1.507 -45.372 1.00 82.06 87 ASN A CA 1
ATOM 624 C C . ASN A 1 87 ? 13.311 -1.135 -44.746 1.00 82.06 87 ASN A C 1
ATOM 626 O O . ASN A 1 87 ? 13.180 -1.097 -43.523 1.00 82.06 87 ASN A O 1
ATOM 630 N N . GLU A 1 88 ? 12.342 -0.771 -45.589 1.00 84.75 88 GLU A N 1
ATOM 631 C CA . GLU A 1 88 ? 11.003 -0.345 -45.160 1.00 84.75 88 GLU A CA 1
ATOM 632 C C . GLU A 1 88 ? 10.349 -1.367 -44.220 1.00 84.75 88 GLU A C 1
ATOM 634 O O . GLU A 1 88 ? 9.610 -0.991 -43.311 1.00 84.75 88 GLU A O 1
ATOM 639 N N . ASP A 1 89 ? 10.661 -2.653 -44.385 1.00 84.00 89 ASP A N 1
ATOM 640 C CA . ASP A 1 89 ? 10.161 -3.711 -43.512 1.00 84.00 89 ASP A CA 1
ATOM 641 C C . ASP A 1 89 ? 10.757 -3.620 -42.102 1.00 84.00 89 ASP A C 1
ATOM 643 O O . ASP A 1 89 ? 10.037 -3.797 -41.119 1.00 84.00 89 ASP A O 1
ATOM 647 N N . HIS A 1 90 ? 12.030 -3.235 -41.980 1.00 82.00 90 HIS A N 1
ATOM 648 C CA . HIS A 1 90 ? 12.657 -2.975 -40.684 1.00 82.00 90 HIS A CA 1
ATOM 649 C C . HIS A 1 90 ? 12.077 -1.720 -40.015 1.00 82.00 90 HIS A C 1
ATOM 651 O O . HIS A 1 90 ? 11.850 -1.710 -38.805 1.00 82.00 90 HIS A O 1
ATOM 657 N N . GLU A 1 91 ? 11.769 -0.672 -40.790 1.00 86.19 91 GLU A N 1
ATOM 658 C CA . GLU A 1 91 ? 11.092 0.522 -40.265 1.00 86.19 91 GLU A CA 1
ATOM 659 C C . GLU A 1 91 ? 9.672 0.196 -39.767 1.00 86.19 91 GLU A C 1
ATOM 661 O O . GLU A 1 91 ? 9.275 0.658 -38.692 1.00 86.19 91 GLU A O 1
ATOM 666 N N . ARG A 1 92 ? 8.923 -0.651 -40.490 1.00 87.94 92 ARG A N 1
ATOM 667 C CA . ARG A 1 92 ? 7.596 -1.136 -40.066 1.00 87.94 92 ARG A CA 1
ATOM 668 C C . ARG A 1 92 ? 7.677 -2.006 -38.815 1.00 87.94 92 ARG A C 1
ATOM 670 O O . ARG A 1 92 ? 6.856 -1.851 -37.911 1.00 87.94 92 ARG A O 1
ATOM 677 N N . GLU A 1 93 ? 8.665 -2.891 -38.732 1.00 87.62 93 GLU A N 1
ATOM 678 C CA . GLU A 1 93 ? 8.876 -3.739 -37.560 1.00 87.62 93 GLU A CA 1
ATOM 679 C C . GLU A 1 93 ? 9.244 -2.908 -36.321 1.00 87.62 93 GLU A C 1
ATOM 681 O O . GLU A 1 93 ? 8.656 -3.095 -35.251 1.00 87.62 93 GLU A O 1
ATOM 686 N N . LEU A 1 94 ? 10.133 -1.919 -36.476 1.00 87.50 94 LEU A N 1
ATOM 687 C CA . LEU A 1 94 ? 10.480 -0.959 -35.426 1.00 87.50 94 LEU A CA 1
ATOM 688 C C . LEU A 1 94 ? 9.271 -0.130 -34.979 1.00 87.50 94 LEU A C 1
ATOM 690 O O . LEU A 1 94 ? 9.100 0.088 -33.778 1.00 87.50 94 LEU A O 1
ATOM 694 N N . ALA A 1 95 ? 8.420 0.319 -35.906 1.00 89.81 95 ALA A N 1
ATOM 695 C CA . ALA A 1 95 ? 7.190 1.036 -35.571 1.00 89.81 95 ALA A CA 1
ATOM 696 C C . ALA A 1 95 ? 6.228 0.149 -34.760 1.00 89.81 95 ALA A C 1
ATOM 698 O O . ALA A 1 95 ? 5.802 0.534 -33.672 1.00 89.81 95 ALA A O 1
ATOM 699 N N . ALA A 1 96 ? 5.983 -1.084 -35.212 1.00 89.88 96 ALA A N 1
ATOM 700 C CA . ALA A 1 96 ? 5.123 -2.037 -34.511 1.00 89.88 96 ALA A CA 1
ATOM 701 C C . ALA A 1 96 ? 5.679 -2.456 -33.136 1.00 89.88 96 ALA A C 1
ATOM 703 O O . ALA A 1 96 ? 4.916 -2.801 -32.227 1.00 89.88 96 ALA A O 1
ATOM 704 N N . TRP A 1 97 ? 7.003 -2.473 -32.970 1.00 90.94 97 TRP A N 1
ATOM 705 C CA . TRP A 1 97 ? 7.643 -2.707 -31.677 1.00 90.94 97 TRP A CA 1
ATOM 706 C C . TRP A 1 97 ? 7.468 -1.508 -30.736 1.00 90.94 97 TRP A C 1
ATOM 708 O O . TRP A 1 97 ? 7.085 -1.696 -29.581 1.00 90.94 97 TRP A O 1
ATOM 718 N N . ARG A 1 98 ? 7.654 -0.276 -31.231 1.00 92.56 98 ARG A N 1
ATOM 719 C CA . ARG A 1 98 ? 7.436 0.959 -30.453 1.00 92.56 98 ARG A CA 1
ATOM 720 C C . ARG A 1 98 ? 5.985 1.097 -29.994 1.00 92.56 98 ARG A C 1
ATOM 722 O O . ARG A 1 98 ? 5.748 1.469 -28.846 1.00 92.56 98 ARG A O 1
ATOM 729 N N . ASP A 1 99 ? 5.018 0.744 -30.833 1.00 89.62 99 ASP A N 1
ATOM 730 C CA . ASP A 1 99 ? 3.597 0.773 -30.462 1.00 89.62 99 ASP A CA 1
ATOM 731 C C . ASP A 1 99 ? 3.274 -0.242 -29.354 1.00 89.62 99 ASP A C 1
ATOM 733 O O . ASP A 1 99 ? 2.566 0.068 -28.393 1.00 89.62 99 ASP A O 1
ATOM 737 N N . ARG A 1 100 ? 3.860 -1.444 -29.418 1.00 88.62 100 ARG A N 1
ATOM 738 C CA . ARG A 1 100 ? 3.729 -2.446 -28.346 1.00 88.62 100 ARG A CA 1
ATOM 739 C C . ARG A 1 100 ? 4.377 -1.983 -27.042 1.00 88.62 100 ARG A C 1
ATOM 741 O O . ARG A 1 100 ? 3.788 -2.154 -25.974 1.00 88.62 100 ARG A O 1
ATOM 748 N N . ASP A 1 101 ? 5.553 -1.370 -27.120 1.00 91.00 101 ASP A N 1
ATOM 749 C CA . ASP A 1 101 ? 6.276 -0.873 -25.948 1.00 91.00 101 ASP A CA 1
ATOM 750 C C . ASP A 1 101 ? 5.561 0.330 -25.304 1.00 91.00 101 ASP A C 1
ATOM 752 O O . ASP A 1 101 ? 5.414 0.399 -24.083 1.00 91.00 101 ASP A O 1
ATOM 756 N N . THR A 1 102 ? 5.003 1.248 -26.099 1.00 88.69 102 THR A N 1
ATOM 757 C CA . THR A 1 102 ? 4.203 2.370 -25.573 1.00 88.69 102 THR A CA 1
ATOM 758 C C . THR A 1 102 ? 2.915 1.898 -24.899 1.00 88.69 102 THR A C 1
ATOM 760 O O . THR A 1 102 ? 2.589 2.390 -23.814 1.00 88.69 102 THR A O 1
ATOM 763 N N . ALA A 1 103 ? 2.221 0.904 -25.464 1.00 86.19 103 ALA A N 1
ATOM 764 C CA . ALA A 1 103 ? 1.049 0.294 -24.838 1.00 86.19 103 ALA A CA 1
ATOM 765 C C . ALA A 1 103 ? 1.400 -0.384 -23.500 1.00 86.19 103 ALA A C 1
ATOM 767 O O . ALA A 1 103 ? 0.725 -0.151 -22.492 1.00 86.19 103 ALA A O 1
ATOM 768 N N . ALA A 1 104 ? 2.497 -1.147 -23.457 1.00 83.00 104 ALA A N 1
ATOM 769 C CA . ALA A 1 104 ? 2.975 -1.801 -22.239 1.00 83.00 104 ALA A CA 1
ATOM 770 C C . ALA A 1 104 ? 3.370 -0.784 -21.153 1.00 83.00 104 ALA A C 1
ATOM 772 O O . ALA A 1 104 ? 2.990 -0.924 -19.985 1.00 83.00 104 ALA A O 1
ATOM 773 N N . ARG A 1 105 ? 4.071 0.294 -21.530 1.00 85.94 105 ARG A N 1
ATOM 774 C CA . ARG A 1 105 ? 4.428 1.393 -20.617 1.00 85.94 105 ARG A CA 1
ATOM 775 C C . ARG A 1 105 ? 3.194 2.122 -20.088 1.00 85.94 105 ARG A C 1
ATOM 777 O O . ARG A 1 105 ? 3.147 2.455 -18.903 1.00 85.94 105 ARG A O 1
ATOM 784 N N . ALA A 1 106 ? 2.178 2.342 -20.923 1.00 87.88 106 ALA A N 1
ATOM 785 C CA . ALA A 1 106 ? 0.926 2.968 -20.502 1.00 87.88 106 ALA A CA 1
ATOM 786 C C . ALA A 1 106 ? 0.164 2.106 -19.480 1.00 87.88 106 ALA A C 1
ATOM 788 O O . ALA A 1 106 ? -0.386 2.641 -18.513 1.00 87.88 106 ALA A O 1
ATOM 789 N N . GLU A 1 107 ? 0.158 0.781 -19.649 1.00 84.06 107 GLU A N 1
ATOM 790 C CA . GLU A 1 107 ? -0.454 -0.146 -18.693 1.00 84.06 107 GLU A CA 1
ATOM 791 C C . GLU A 1 107 ? 0.315 -0.190 -17.364 1.00 84.06 107 GLU A C 1
ATOM 793 O O . GLU A 1 107 ? -0.293 -0.059 -16.297 1.00 84.06 107 GLU A O 1
ATOM 798 N N . MET A 1 108 ? 1.649 -0.253 -17.412 1.00 82.50 108 MET A N 1
ATOM 799 C CA . MET A 1 108 ? 2.507 -0.171 -16.222 1.00 82.50 108 MET A CA 1
ATOM 800 C C . MET A 1 108 ? 2.295 1.142 -15.456 1.00 82.50 108 MET A C 1
ATOM 802 O O . MET A 1 108 ? 2.107 1.130 -14.241 1.00 82.50 108 MET A O 1
ATOM 806 N N . ALA A 1 109 ? 2.209 2.278 -16.155 1.00 86.31 109 ALA A N 1
ATOM 807 C CA . ALA A 1 109 ? 1.949 3.577 -15.533 1.00 86.31 109 ALA A CA 1
ATOM 808 C C . ALA A 1 109 ? 0.550 3.674 -14.891 1.00 86.31 109 ALA A C 1
ATOM 810 O O . ALA A 1 109 ? 0.357 4.408 -13.913 1.00 86.31 109 ALA A O 1
ATOM 811 N N . ARG A 1 110 ? -0.450 2.957 -15.426 1.00 82.44 110 ARG A N 1
ATOM 812 C CA . ARG A 1 110 ? -1.781 2.833 -14.803 1.00 82.44 110 ARG A CA 1
ATOM 813 C C . ARG A 1 110 ? -1.727 1.954 -13.556 1.00 82.44 110 ARG A C 1
ATOM 815 O O . ARG A 1 110 ? -2.309 2.332 -12.541 1.00 82.44 110 ARG A O 1
ATOM 822 N N . LEU A 1 111 ? -1.009 0.832 -13.612 1.00 82.69 111 LEU A N 1
ATOM 823 C CA . LEU A 1 111 ? -0.809 -0.061 -12.468 1.00 82.69 111 LEU A CA 1
ATOM 824 C C . LEU A 1 111 ? -0.078 0.638 -11.324 1.00 82.69 111 LEU A C 1
ATOM 826 O O . LEU A 1 111 ? -0.519 0.535 -10.184 1.00 82.69 111 LEU A O 1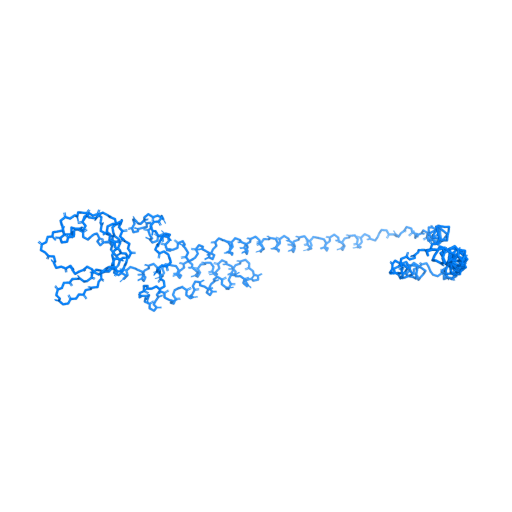
ATOM 830 N N . ASP A 1 112 ? 0.976 1.396 -11.609 1.00 83.44 112 ASP A N 1
ATOM 831 C CA . ASP A 1 112 ? 1.721 2.118 -10.577 1.00 83.44 112 ASP A CA 1
ATOM 832 C C . ASP A 1 112 ? 0.895 3.231 -9.938 1.00 83.44 112 ASP A C 1
ATOM 834 O O . ASP A 1 112 ? 0.909 3.380 -8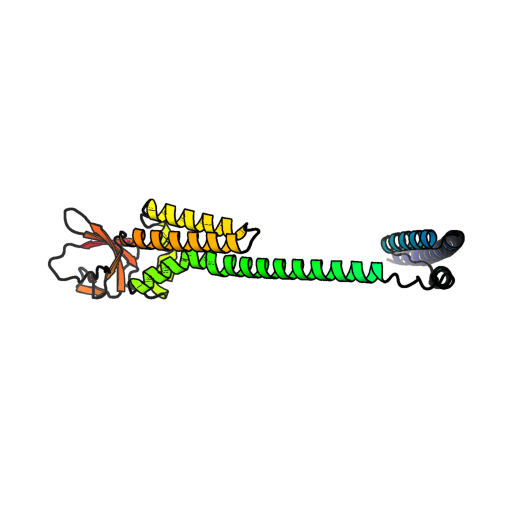.714 1.00 83.44 112 ASP A O 1
ATOM 838 N N . ARG A 1 113 ? 0.107 3.975 -10.725 1.00 84.75 113 ARG A N 1
ATOM 839 C CA . ARG A 1 113 ? -0.855 4.933 -10.162 1.00 84.75 113 ARG A CA 1
ATOM 840 C C . ARG A 1 113 ? -1.896 4.236 -9.294 1.00 84.75 113 ARG A C 1
ATOM 842 O O . ARG A 1 113 ? -2.135 4.688 -8.178 1.00 84.75 113 ARG A O 1
ATOM 849 N N . ALA A 1 114 ? -2.466 3.125 -9.756 1.00 77.56 114 ALA A N 1
ATOM 850 C CA . ALA A 1 114 ? -3.439 2.356 -8.986 1.00 77.56 114 ALA A CA 1
ATOM 851 C C . ALA A 1 114 ? -2.834 1.791 -7.690 1.00 77.56 114 ALA A C 1
ATOM 853 O O . ALA A 1 114 ? -3.461 1.885 -6.641 1.00 77.56 114 ALA A O 1
ATOM 854 N N . ARG A 1 115 ? -1.598 1.275 -7.724 1.00 77.62 115 ARG A N 1
ATOM 855 C CA . ARG A 1 115 ? -0.870 0.788 -6.541 1.00 77.62 115 ARG A CA 1
ATOM 856 C C . ARG A 1 115 ? -0.571 1.904 -5.554 1.00 77.62 115 ARG A C 1
ATOM 858 O O . ARG A 1 115 ? -0.761 1.702 -4.362 1.00 77.62 115 ARG A O 1
ATOM 865 N N . ARG A 1 116 ? -0.140 3.079 -6.025 1.00 78.50 116 ARG A N 1
ATOM 866 C CA . ARG A 1 116 ? 0.094 4.242 -5.153 1.00 78.50 116 ARG A CA 1
ATOM 867 C C . ARG A 1 116 ? -1.204 4.719 -4.514 1.00 78.50 116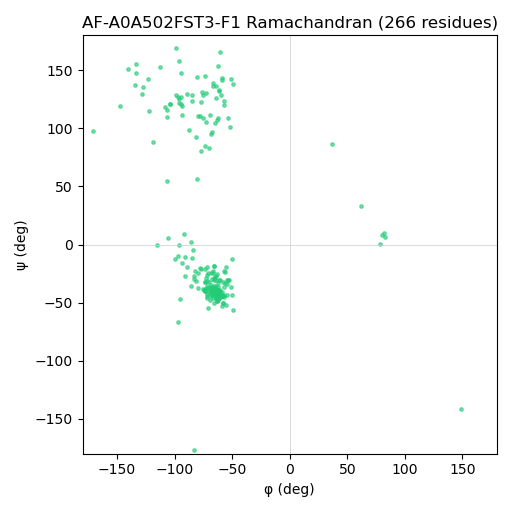 ARG A C 1
ATOM 869 O O . ARG A 1 116 ? -1.232 4.904 -3.306 1.00 78.50 116 ARG A O 1
ATOM 876 N N . LEU A 1 117 ? -2.279 4.849 -5.289 1.00 76.75 117 LEU A N 1
ATOM 877 C CA . LEU A 1 117 ? -3.599 5.203 -4.760 1.00 76.75 117 LEU A CA 1
ATOM 878 C C . LEU A 1 117 ? -4.124 4.143 -3.785 1.00 76.75 117 LEU A C 1
ATOM 880 O O . LEU A 1 117 ? -4.724 4.487 -2.773 1.00 76.75 117 LEU A O 1
ATOM 884 N N . ALA A 1 118 ? -3.864 2.861 -4.039 1.00 69.00 118 ALA A N 1
ATOM 885 C CA . ALA A 1 118 ? -4.252 1.798 -3.127 1.00 69.00 118 ALA A CA 1
ATOM 886 C C . ALA A 1 118 ? -3.436 1.834 -1.823 1.00 69.00 118 ALA A C 1
ATOM 888 O O . ALA A 1 118 ? -4.012 1.796 -0.742 1.00 69.00 118 ALA A O 1
ATOM 889 N N . ALA A 1 119 ? -2.111 1.963 -1.915 1.00 68.25 119 ALA A N 1
ATOM 890 C CA . ALA A 1 119 ? -1.211 1.979 -0.764 1.00 68.25 119 ALA A CA 1
ATOM 891 C C . ALA A 1 119 ? -1.394 3.225 0.116 1.00 68.25 119 ALA A C 1
ATOM 893 O O . ALA A 1 119 ? -1.433 3.105 1.336 1.00 68.25 119 ALA A O 1
ATOM 894 N N . TRP A 1 120 ? -1.534 4.406 -0.493 1.00 67.38 120 TRP A N 1
ATOM 895 C CA . TRP A 1 120 ? -1.662 5.678 0.229 1.00 67.38 120 TRP A CA 1
ATOM 896 C C . TRP A 1 120 ? -3.108 6.071 0.527 1.00 67.38 120 TRP A C 1
ATOM 898 O O . TRP A 1 120 ? -3.353 6.792 1.486 1.00 67.38 120 TRP A O 1
ATOM 908 N N . GLY A 1 121 ? -4.063 5.619 -0.285 1.00 66.25 121 GLY A N 1
ATOM 909 C CA . GLY A 1 121 ? -5.483 5.900 -0.105 1.00 66.25 121 GLY A CA 1
ATOM 910 C C . GLY A 1 121 ? -6.186 4.760 0.614 1.00 66.25 121 GLY A C 1
ATOM 911 O O . GLY A 1 121 ? -6.621 4.923 1.744 1.00 66.25 121 GLY A O 1
ATOM 912 N N . LEU A 1 122 ? -6.284 3.591 -0.021 1.00 61.50 122 LEU A N 1
ATOM 913 C CA . LEU A 1 122 ? -7.155 2.496 0.428 1.00 61.50 122 LEU A CA 1
ATOM 914 C C . LEU A 1 122 ? -6.678 1.739 1.666 1.00 61.50 122 LEU A C 1
ATOM 916 O O . LEU A 1 122 ? -7.523 1.273 2.417 1.00 61.50 122 LEU A O 1
ATOM 920 N N . VAL A 1 123 ? -5.374 1.588 1.896 1.00 56.34 123 VAL A N 1
ATOM 921 C CA . VAL A 1 123 ? -4.867 0.877 3.085 1.00 56.34 123 VAL A CA 1
ATOM 922 C C . VAL A 1 123 ? -5.084 1.686 4.370 1.00 56.34 123 VAL A C 1
ATOM 924 O O . VAL A 1 123 ? -5.748 1.175 5.275 1.00 56.34 123 VAL A O 1
ATOM 927 N N . PRO A 1 124 ? -4.620 2.948 4.473 1.00 60.94 124 PRO A N 1
ATOM 928 C CA . PRO A 1 124 ? -4.952 3.778 5.622 1.00 60.94 124 PRO A CA 1
ATOM 929 C C . PRO A 1 124 ? -6.448 4.087 5.663 1.00 60.94 124 PRO A C 1
ATOM 931 O O . PRO A 1 124 ? -7.018 4.056 6.746 1.00 60.94 124 PRO A O 1
ATOM 934 N N . ALA A 1 125 ? -7.131 4.272 4.525 1.00 59.34 125 ALA A N 1
ATOM 935 C CA . ALA A 1 125 ? -8.582 4.412 4.549 1.00 59.34 125 ALA A CA 1
ATOM 936 C C . ALA A 1 125 ? -9.280 3.144 5.058 1.00 59.34 125 ALA A C 1
ATOM 938 O O . ALA A 1 125 ? -10.207 3.252 5.834 1.00 59.34 125 ALA A O 1
ATOM 939 N N . GLY A 1 126 ? -8.842 1.939 4.708 1.00 57.03 126 GLY A N 1
ATOM 940 C CA . GLY A 1 126 ? -9.486 0.697 5.142 1.00 57.03 126 GLY A CA 1
ATOM 941 C C . GLY A 1 126 ? -9.426 0.467 6.655 1.00 57.03 126 GLY A C 1
ATOM 942 O O . GLY A 1 126 ? -10.320 -0.166 7.204 1.00 57.03 126 GLY A O 1
ATOM 943 N N . ALA A 1 127 ? -8.415 1.010 7.336 1.00 57.84 127 ALA A N 1
ATOM 944 C CA . ALA A 1 127 ? -8.300 0.939 8.793 1.00 57.84 127 ALA A CA 1
ATOM 945 C C . ALA A 1 127 ? -8.868 2.188 9.490 1.00 57.84 127 ALA A C 1
ATOM 947 O O . ALA A 1 127 ? -9.628 2.089 10.451 1.00 57.84 127 ALA A O 1
ATOM 948 N N . VAL A 1 128 ? -8.510 3.374 8.996 1.00 64.00 128 VAL A N 1
ATOM 949 C CA . VAL A 1 128 ? -8.810 4.659 9.639 1.00 64.00 128 VAL A CA 1
ATOM 950 C C . VAL A 1 128 ? -10.190 5.171 9.248 1.00 64.00 128 VAL A C 1
ATOM 952 O O . VAL A 1 128 ? -10.876 5.749 10.080 1.00 64.00 128 VAL A O 1
ATOM 955 N N . LEU A 1 129 ? -10.629 4.955 8.008 1.00 63.59 129 LEU A N 1
ATOM 956 C CA . LEU A 1 129 ? -11.871 5.528 7.486 1.00 63.59 129 LEU A CA 1
ATOM 957 C C . LEU A 1 129 ? -13.108 4.822 8.051 1.00 63.59 129 LEU A C 1
ATOM 959 O O . LEU A 1 129 ? -14.015 5.543 8.441 1.00 63.59 129 LEU A O 1
ATOM 963 N N . PRO A 1 130 ? -13.164 3.485 8.236 1.00 59.22 130 PRO A N 1
ATOM 964 C CA . PRO A 1 130 ? -14.212 2.874 9.040 1.00 59.22 130 PRO A CA 1
ATOM 965 C C . PRO A 1 130 ? -14.209 3.426 10.459 1.00 59.22 130 PRO A C 1
ATOM 967 O O . PRO A 1 130 ? -15.244 3.897 10.901 1.00 59.22 130 PRO A O 1
ATOM 970 N N . ALA A 1 131 ? -13.067 3.463 11.152 1.00 59.78 131 ALA A N 1
ATOM 971 C CA . ALA A 1 131 ? -13.009 3.998 12.514 1.00 59.78 131 ALA A CA 1
ATOM 972 C C . ALA A 1 131 ? -13.514 5.453 12.591 1.00 59.78 131 ALA A C 1
ATOM 974 O O . ALA A 1 131 ? -14.323 5.775 13.457 1.00 59.78 131 ALA A O 1
ATOM 975 N N . ALA A 1 132 ? -13.114 6.303 11.642 1.00 61.41 132 ALA A N 1
ATOM 976 C CA . ALA A 1 132 ? -13.549 7.692 11.533 1.00 61.41 132 ALA A CA 1
ATOM 977 C C . ALA A 1 132 ? -15.025 7.834 11.145 1.00 61.41 132 ALA A C 1
ATOM 979 O O . ALA A 1 132 ? -15.722 8.670 11.710 1.00 61.41 132 ALA A O 1
ATOM 980 N N . VAL A 1 133 ? -15.528 7.008 10.227 1.00 60.38 133 VAL A N 1
ATOM 981 C CA . VAL A 1 133 ? -16.939 6.999 9.824 1.00 60.38 133 VAL A CA 1
ATOM 982 C C . VAL A 1 133 ? -17.824 6.457 10.941 1.00 60.38 133 VAL A C 1
ATOM 984 O O . VAL A 1 133 ? -18.889 7.021 11.151 1.00 60.38 133 VAL A O 1
ATOM 987 N N . ALA A 1 134 ? -17.396 5.442 11.702 1.00 57.16 134 ALA A N 1
ATOM 988 C CA . ALA A 1 134 ? -18.080 5.065 12.940 1.00 57.16 134 ALA A CA 1
ATOM 989 C C . ALA A 1 134 ? -18.102 6.241 13.897 1.00 57.16 134 ALA A C 1
ATOM 991 O O . ALA A 1 134 ? -19.183 6.612 14.327 1.00 57.16 134 ALA A O 1
ATOM 992 N N . ALA A 1 135 ? -16.947 6.841 14.194 1.00 59.75 135 ALA A N 1
ATOM 993 C CA . ALA A 1 135 ? -16.886 8.000 15.074 1.00 59.75 135 ALA A CA 1
ATOM 994 C C . ALA A 1 135 ? -17.912 9.058 14.666 1.00 59.75 135 ALA A C 1
ATOM 996 O O . ALA A 1 135 ? -18.787 9.387 15.454 1.00 59.75 135 ALA A O 1
ATOM 997 N N . ILE A 1 136 ? -17.864 9.522 13.419 1.00 62.09 136 ILE A N 1
ATOM 998 C CA . ILE A 1 136 ? -18.745 10.584 12.928 1.00 62.09 136 ILE A CA 1
ATOM 999 C C . ILE A 1 136 ? -20.216 10.143 12.939 1.00 62.09 136 ILE A C 1
ATOM 1001 O O . ILE A 1 136 ? -21.074 10.912 13.367 1.00 62.09 136 ILE A O 1
ATOM 1005 N N . ALA A 1 137 ? -20.526 8.914 12.511 1.00 57.38 137 ALA A N 1
ATOM 1006 C CA . ALA A 1 137 ? -21.892 8.381 12.527 1.00 57.38 137 ALA A CA 1
ATOM 1007 C C . ALA A 1 137 ? -22.448 8.227 13.951 1.00 57.38 137 ALA A C 1
ATOM 1009 O O . ALA A 1 137 ? -23.657 8.335 14.151 1.00 57.38 137 ALA A O 1
ATOM 1010 N N . TYR A 1 138 ? -21.572 8.020 14.934 1.00 57.19 138 TYR A N 1
ATOM 1011 C CA . TYR A 1 138 ? -21.912 8.022 16.349 1.00 57.19 138 TYR A CA 1
ATOM 1012 C C . TYR A 1 138 ? -21.744 9.399 16.994 1.00 57.19 138 TYR A C 1
ATOM 1014 O O . TYR A 1 138 ? -21.884 9.482 18.192 1.00 57.19 138 TYR A O 1
ATOM 1022 N N . GLY A 1 139 ? -21.496 10.489 16.258 1.00 54.06 139 GLY A N 1
ATOM 1023 C CA . GLY A 1 139 ? -21.424 11.844 16.832 1.00 54.06 139 GLY A CA 1
ATOM 1024 C C . GLY A 1 139 ? -20.085 12.215 17.480 1.00 54.06 139 GLY A C 1
ATOM 1025 O O . GLY A 1 139 ? -19.970 13.263 18.115 1.00 54.06 139 GLY A O 1
ATOM 1026 N N . TRP A 1 140 ? -19.053 11.395 17.297 1.00 55.62 140 TRP A N 1
ATOM 1027 C CA . TRP A 1 140 ? -17.710 11.676 17.777 1.00 55.62 140 TRP A CA 1
ATOM 1028 C C . TRP A 1 140 ? -17.048 12.710 16.880 1.00 55.62 140 TRP A C 1
ATOM 1030 O O . TRP A 1 140 ? -17.000 12.589 15.653 1.00 55.62 140 TRP A O 1
ATOM 1040 N N . ASP A 1 141 ? -16.472 13.711 17.528 1.00 62.66 141 ASP A N 1
ATOM 1041 C CA . ASP A 1 141 ? -15.613 14.670 16.862 1.00 62.66 141 ASP A CA 1
ATOM 1042 C C . ASP A 1 141 ? -14.314 13.967 16.377 1.00 62.66 141 ASP A C 1
ATOM 1044 O O . ASP A 1 141 ? -13.747 13.146 17.110 1.00 62.66 141 ASP A O 1
ATOM 1048 N N . PRO A 1 142 ? -13.813 14.274 15.163 1.00 61.28 142 PRO A N 1
ATOM 1049 C CA . PRO A 1 142 ? -12.582 13.691 14.626 1.00 61.28 142 PRO A CA 1
ATOM 1050 C C . PRO A 1 142 ? -11.355 13.856 15.534 1.00 61.28 142 PRO A C 1
ATOM 1052 O O . PRO A 1 142 ? -10.517 12.952 15.586 1.00 61.28 142 PRO A O 1
ATOM 1055 N N . LEU A 1 143 ? -11.244 14.967 16.275 1.00 64.50 143 LEU A N 1
ATOM 1056 C CA . LEU A 1 143 ? -10.178 15.149 17.262 1.00 64.50 143 LEU A CA 1
ATOM 1057 C C . LEU A 1 143 ? -10.306 14.110 18.373 1.00 64.50 143 LEU A C 1
ATOM 1059 O O . LEU A 1 143 ? -9.330 13.437 18.689 1.00 64.50 143 LEU A O 1
ATOM 1063 N N . SER A 1 144 ? -11.498 13.926 18.935 1.00 62.53 144 SER A N 1
ATOM 1064 C CA . SER A 1 144 ? -11.757 12.934 19.983 1.00 62.53 144 SER A CA 1
ATOM 1065 C C . SER A 1 144 ? -11.401 11.510 19.545 1.00 62.53 144 SER A C 1
ATOM 1067 O O . SER A 1 144 ? -10.843 10.764 20.347 1.00 62.53 144 SER A O 1
ATOM 1069 N N . LEU A 1 145 ? -11.622 11.149 18.275 1.00 65.81 145 LEU A N 1
ATOM 1070 C CA . LEU A 1 145 ? -11.167 9.862 17.736 1.00 65.81 145 LEU A CA 1
ATOM 1071 C C . LEU A 1 145 ? -9.631 9.763 17.677 1.00 65.81 145 LEU A C 1
ATOM 1073 O O . LEU A 1 145 ? -9.072 8.751 18.099 1.00 65.81 145 LEU A O 1
ATOM 1077 N N . ALA A 1 146 ? -8.941 10.798 17.187 1.00 65.75 146 ALA A N 1
ATOM 1078 C CA . ALA A 1 146 ? -7.478 10.801 17.086 1.00 65.75 146 ALA A CA 1
ATOM 1079 C C . ALA A 1 146 ? -6.794 10.582 18.449 1.00 65.75 146 ALA A C 1
ATOM 1081 O O . ALA A 1 146 ? -5.755 9.930 18.522 1.00 65.75 146 ALA A O 1
ATOM 1082 N N . TRP A 1 147 ? -7.414 11.058 19.532 1.00 65.50 147 TRP A N 1
ATOM 1083 C CA . TRP A 1 147 ? -6.925 10.871 20.901 1.00 65.50 147 TRP A CA 1
ATOM 1084 C C . TRP A 1 147 ? -7.239 9.497 21.503 1.00 65.50 147 TRP A C 1
ATOM 1086 O O . TRP A 1 147 ? -6.525 9.060 22.401 1.00 65.50 147 TRP A O 1
ATOM 1096 N N . VAL A 1 148 ? -8.279 8.808 21.023 1.00 62.22 148 VAL A N 1
ATOM 1097 C CA . VAL A 1 148 ? -8.648 7.447 21.466 1.00 62.22 148 VAL A CA 1
ATOM 1098 C C . VAL A 1 148 ? -7.936 6.370 20.642 1.00 62.22 148 VAL A C 1
ATOM 1100 O O . VAL A 1 148 ? -7.777 5.243 21.104 1.00 62.22 148 VAL A O 1
ATOM 1103 N N . LEU A 1 149 ? -7.439 6.713 19.450 1.00 63.75 149 LEU A N 1
ATOM 1104 C CA . LEU A 1 149 ? -6.707 5.802 18.567 1.00 63.75 149 LEU A CA 1
ATOM 1105 C C . LEU A 1 149 ? -5.560 5.026 19.259 1.00 63.75 149 LEU A C 1
ATOM 1107 O O . LEU A 1 149 ? -5.477 3.815 19.049 1.00 63.75 149 LEU A O 1
ATOM 1111 N N . PRO A 1 150 ? -4.713 5.650 20.109 1.00 65.81 150 PRO A N 1
ATOM 1112 C CA . PRO A 1 150 ? -3.647 4.949 20.833 1.00 65.81 150 PRO A CA 1
ATOM 1113 C C . PRO A 1 150 ? -4.164 3.932 21.862 1.00 65.81 150 PRO A C 1
ATOM 1115 O O . PRO A 1 150 ? -3.419 3.046 22.269 1.00 65.81 150 PRO A O 1
ATOM 1118 N N . GLU A 1 151 ? -5.430 4.050 22.273 1.00 60.94 151 GLU A N 1
ATOM 1119 C CA . GLU A 1 151 ? -6.071 3.240 23.316 1.00 60.94 151 GLU A CA 1
ATOM 1120 C C . GLU A 1 151 ? -6.881 2.067 22.765 1.00 60.94 151 GLU A C 1
ATOM 1122 O O . GLU A 1 151 ? -7.273 1.173 23.509 1.00 60.94 151 GLU A O 1
ATOM 1127 N N . LEU A 1 152 ? -7.087 2.007 21.448 1.00 63.53 152 LEU A N 1
ATOM 1128 C CA . LEU A 1 152 ? -7.707 0.856 20.791 1.00 63.53 152 LEU A CA 1
ATOM 1129 C C . LEU A 1 152 ? -7.076 -0.506 21.164 1.00 63.53 152 LEU A C 1
ATOM 1131 O O . LEU A 1 152 ? -7.843 -1.461 21.304 1.00 63.53 152 LEU A O 1
ATOM 1135 N N . PRO A 1 153 ? -5.746 -0.647 21.378 1.00 63.50 153 PRO A N 1
ATOM 1136 C CA . PRO A 1 153 ? -5.143 -1.928 21.751 1.00 63.50 153 PRO A CA 1
ATOM 1137 C C . PRO A 1 153 ? -5.528 -2.411 23.153 1.00 63.50 153 PRO A C 1
ATOM 1139 O O . PRO A 1 153 ? -5.453 -3.607 23.420 1.00 63.50 153 PRO A O 1
ATOM 1142 N N . THR A 1 154 ? -5.900 -1.499 24.059 1.00 63.66 154 THR A N 1
ATOM 1143 C CA . THR A 1 154 ? -6.215 -1.820 25.463 1.00 63.66 154 THR A CA 1
ATOM 1144 C C . THR A 1 154 ? -7.699 -2.124 25.672 1.00 63.66 154 THR A C 1
ATOM 1146 O O . THR A 1 154 ? -8.102 -2.640 26.720 1.00 63.66 154 THR A O 1
ATOM 1149 N N . LEU A 1 155 ? -8.531 -1.854 24.661 1.00 64.50 155 LEU A N 1
ATOM 1150 C CA . LEU A 1 155 ? -9.934 -2.235 24.663 1.00 64.50 155 LEU A CA 1
ATOM 1151 C C . LEU A 1 155 ? -10.078 -3.750 24.450 1.00 64.50 155 LEU A C 1
ATOM 1153 O O . LEU A 1 155 ? -9.318 -4.346 23.687 1.00 64.50 155 LEU A O 1
ATOM 1157 N N . PRO A 1 156 ? -11.075 -4.394 25.083 1.00 64.75 156 PRO A N 1
ATOM 1158 C CA . PRO A 1 156 ? -11.401 -5.792 24.860 1.00 64.75 156 PRO A CA 1
ATOM 1159 C C . PRO A 1 156 ? -11.995 -5.908 23.459 1.00 64.75 156 PRO A C 1
ATOM 1161 O O . PRO A 1 156 ? -13.211 -5.871 23.265 1.00 64.75 156 PRO A O 1
ATOM 1164 N N . MET A 1 157 ? -11.129 -5.989 22.457 1.00 71.75 157 MET A N 1
ATOM 1165 C CA . MET A 1 157 ? -11.561 -6.243 21.099 1.00 71.75 157 MET A CA 1
ATOM 1166 C C . MET A 1 157 ? -12.196 -7.627 21.065 1.00 71.75 157 MET A C 1
ATOM 1168 O O . MET A 1 157 ? -11.601 -8.617 21.494 1.00 71.75 157 MET A O 1
ATOM 1172 N N . SER A 1 158 ? -13.425 -7.701 20.562 1.00 75.56 158 SER A N 1
ATOM 1173 C CA . SER A 1 158 ? -14.035 -8.995 20.296 1.00 75.56 158 SER A CA 1
ATOM 1174 C C . SER A 1 158 ? -13.205 -9.733 19.240 1.00 75.56 158 SER A C 1
ATOM 1176 O O . SER A 1 158 ? -12.560 -9.113 18.388 1.00 75.56 158 SER A O 1
ATOM 1178 N N . ALA A 1 159 ? -13.243 -11.068 19.251 1.00 79.31 159 ALA A N 1
ATOM 1179 C CA . ALA A 1 159 ? -12.575 -11.873 18.225 1.00 79.31 159 ALA A CA 1
ATOM 1180 C C . ALA A 1 159 ? -12.993 -11.453 16.800 1.00 79.31 159 ALA A C 1
ATOM 1182 O O . ALA A 1 159 ? -12.186 -11.500 15.877 1.00 79.31 159 ALA A O 1
ATOM 1183 N N . VAL A 1 160 ? -14.230 -10.964 16.639 1.00 78.94 160 VAL A N 1
ATOM 1184 C CA . VAL A 1 160 ? -14.764 -10.433 15.376 1.00 78.94 160 VAL A CA 1
ATOM 1185 C C . VAL A 1 160 ? -14.044 -9.152 14.946 1.00 78.94 160 VAL A C 1
ATOM 1187 O O . VAL A 1 160 ? -13.706 -9.016 13.774 1.00 78.94 160 VAL A O 1
ATOM 1190 N N . MET A 1 161 ? -13.759 -8.230 15.872 1.00 76.88 161 MET A N 1
ATOM 1191 C CA . MET A 1 161 ? -13.000 -7.011 15.565 1.00 76.88 161 MET A CA 1
ATOM 1192 C C . MET A 1 161 ? -11.565 -7.331 15.139 1.00 76.88 161 MET A C 1
ATOM 1194 O O . MET A 1 161 ? -11.082 -6.782 14.150 1.00 76.88 161 MET A O 1
ATOM 1198 N N . LEU A 1 162 ? -10.902 -8.256 15.840 1.00 79.50 162 LEU A N 1
ATOM 1199 C CA . LEU A 1 162 ? -9.553 -8.705 15.482 1.00 79.50 162 LEU A CA 1
ATOM 1200 C C . LEU A 1 162 ? -9.532 -9.398 14.115 1.00 79.50 162 LEU A C 1
ATOM 1202 O O . LEU A 1 162 ? -8.670 -9.102 13.291 1.00 79.50 162 LEU A O 1
ATOM 1206 N N . ALA A 1 163 ? -10.505 -10.272 13.847 1.00 80.56 163 ALA A N 1
ATOM 1207 C CA . ALA A 1 163 ? -10.642 -10.939 12.557 1.00 80.56 163 ALA A CA 1
ATOM 1208 C C . ALA A 1 163 ? -10.898 -9.938 11.420 1.00 80.56 163 ALA A C 1
ATOM 1210 O O . ALA A 1 163 ? -10.304 -10.066 10.351 1.00 80.56 163 ALA A O 1
ATOM 1211 N N . ALA A 1 164 ? -11.726 -8.917 11.652 1.00 81.62 164 ALA A N 1
ATOM 1212 C CA . ALA A 1 164 ? -11.992 -7.865 10.676 1.00 81.62 164 ALA A CA 1
ATOM 1213 C C . ALA A 1 164 ? -10.742 -7.014 10.386 1.00 81.62 164 ALA A C 1
ATOM 1215 O O . ALA A 1 164 ? -10.435 -6.756 9.223 1.00 81.62 164 ALA A O 1
ATOM 1216 N N . LEU A 1 165 ? -9.967 -6.650 11.413 1.00 81.00 165 LEU A N 1
ATOM 1217 C CA . LEU A 1 165 ? -8.684 -5.960 11.237 1.00 81.00 165 LEU A CA 1
ATOM 1218 C C . LEU A 1 165 ? -7.675 -6.819 10.465 1.00 81.00 165 LEU A C 1
ATOM 1220 O O . LEU A 1 165 ? -7.048 -6.334 9.523 1.00 81.00 165 LEU A O 1
ATOM 1224 N N . ALA A 1 166 ? -7.549 -8.102 10.816 1.00 83.94 166 ALA A N 1
ATOM 1225 C CA . ALA A 1 166 ? -6.663 -9.034 10.124 1.00 83.94 166 ALA A CA 1
ATOM 1226 C C . ALA A 1 166 ? -7.075 -9.231 8.656 1.00 83.94 166 ALA A C 1
ATOM 1228 O O . ALA A 1 166 ? -6.223 -9.203 7.769 1.00 83.94 166 ALA A O 1
ATOM 1229 N N . ALA A 1 167 ? -8.376 -9.361 8.382 1.00 83.75 167 ALA A N 1
ATOM 1230 C CA . ALA A 1 167 ? -8.912 -9.450 7.027 1.00 83.75 167 ALA A CA 1
ATOM 1231 C C . ALA A 1 167 ? -8.649 -8.166 6.224 1.00 83.75 167 ALA A C 1
ATOM 1233 O O . ALA A 1 167 ? -8.235 -8.245 5.066 1.00 83.75 167 ALA A O 1
ATOM 1234 N N . GLY A 1 168 ? -8.813 -6.990 6.841 1.00 79.75 168 GLY A N 1
ATOM 1235 C CA . GLY A 1 168 ? -8.460 -5.702 6.241 1.00 79.75 168 GLY A CA 1
ATOM 1236 C C . GLY A 1 168 ? -6.968 -5.609 5.903 1.00 79.75 168 GLY A C 1
ATOM 1237 O O . GLY A 1 168 ? -6.609 -5.248 4.781 1.00 79.75 168 GLY A O 1
ATOM 1238 N N . GLY A 1 169 ? -6.100 -6.027 6.829 1.00 78.06 169 GLY A N 1
ATOM 1239 C CA . GLY A 1 169 ? -4.651 -6.099 6.624 1.00 78.06 169 GLY A CA 1
ATOM 1240 C C . GLY A 1 169 ? -4.246 -7.076 5.516 1.00 78.06 169 GLY A C 1
ATOM 1241 O O . GLY A 1 169 ? -3.406 -6.750 4.677 1.00 78.06 169 GLY A O 1
ATOM 1242 N N . LEU A 1 170 ? -4.887 -8.246 5.445 1.00 85.62 170 LEU A N 1
ATOM 1243 C CA . LEU A 1 170 ? -4.659 -9.216 4.374 1.00 85.62 170 LEU A CA 1
ATOM 1244 C C . LEU A 1 170 ? -5.103 -8.663 3.015 1.00 85.62 170 LEU A C 1
ATOM 1246 O O . LEU A 1 170 ? -4.377 -8.802 2.033 1.00 85.62 170 LEU A O 1
ATOM 1250 N N . CYS A 1 171 ? -6.253 -7.989 2.949 1.00 83.56 171 CYS A N 1
ATOM 1251 C CA . CYS A 1 171 ? -6.721 -7.331 1.729 1.00 83.56 171 CYS A CA 1
ATOM 1252 C C . CYS A 1 171 ? -5.744 -6.238 1.268 1.00 83.56 171 CYS A C 1
ATOM 1254 O O . CYS A 1 171 ? -5.385 -6.191 0.092 1.00 83.56 171 CYS A O 1
ATOM 1256 N N . ALA A 1 172 ? -5.239 -5.415 2.188 1.00 76.94 172 ALA A N 1
ATOM 1257 C CA . ALA A 1 172 ? -4.197 -4.430 1.903 1.00 76.94 172 ALA A CA 1
ATOM 1258 C C . ALA A 1 172 ? -2.912 -5.083 1.359 1.00 76.94 172 ALA A C 1
ATOM 1260 O O . ALA A 1 172 ? -2.350 -4.635 0.354 1.00 76.94 172 ALA A O 1
ATOM 1261 N N . PHE A 1 173 ? -2.475 -6.185 1.974 1.00 82.12 173 PHE A N 1
ATOM 1262 C CA . PHE A 1 173 ? -1.315 -6.945 1.516 1.00 82.12 173 PHE A CA 1
ATOM 1263 C C . PHE A 1 173 ? -1.526 -7.520 0.108 1.00 82.12 173 PHE A C 1
ATOM 1265 O O . PHE A 1 173 ? -0.664 -7.362 -0.760 1.00 82.12 173 PHE A O 1
ATOM 1272 N N . LEU A 1 174 ? -2.686 -8.119 -0.164 1.00 84.50 174 LEU A N 1
ATOM 1273 C CA . LEU A 1 174 ? -3.030 -8.642 -1.488 1.00 84.50 174 LEU A CA 1
ATOM 1274 C C . LEU A 1 174 ? -3.106 -7.529 -2.544 1.00 84.50 174 LEU A C 1
ATOM 1276 O O . LEU A 1 174 ? -2.596 -7.712 -3.650 1.00 84.50 174 LEU A O 1
ATOM 1280 N N . ALA A 1 175 ? -3.646 -6.356 -2.198 1.00 78.94 175 ALA A N 1
ATOM 1281 C CA . ALA A 1 175 ? -3.661 -5.189 -3.080 1.00 78.94 175 ALA A CA 1
ATOM 1282 C C . ALA A 1 175 ? -2.237 -4.732 -3.446 1.00 78.94 175 ALA A C 1
ATOM 1284 O O . ALA A 1 175 ? -1.973 -4.407 -4.604 1.00 78.94 175 ALA A O 1
ATOM 1285 N N . SER A 1 176 ? -1.297 -4.782 -2.492 1.00 75.38 176 SER A N 1
ATOM 1286 C CA . SER A 1 176 ? 0.113 -4.430 -2.729 1.00 75.38 176 SER A CA 1
ATOM 1287 C C . SER A 1 176 ? 0.822 -5.391 -3.695 1.00 75.38 176 SER A C 1
ATOM 1289 O O . SER A 1 176 ? 1.726 -4.991 -4.428 1.00 75.38 176 SER A O 1
ATOM 1291 N N . ARG A 1 177 ? 0.387 -6.658 -3.737 1.00 85.94 177 ARG A N 1
ATOM 1292 C CA . ARG A 1 177 ? 0.954 -7.720 -4.585 1.00 85.94 177 ARG A CA 1
ATOM 1293 C C . ARG A 1 177 ? 0.200 -7.924 -5.902 1.00 85.94 177 ARG A C 1
ATOM 1295 O O . ARG A 1 177 ? 0.594 -8.777 -6.700 1.00 85.94 177 ARG A O 1
ATOM 1302 N N . ALA A 1 178 ? -0.859 -7.158 -6.153 1.00 84.06 178 ALA A N 1
ATOM 1303 C CA . ALA A 1 178 ? -1.688 -7.309 -7.340 1.00 84.06 178 ALA A CA 1
ATOM 1304 C C . ALA A 1 178 ? -0.885 -7.066 -8.630 1.00 84.06 178 ALA A C 1
ATOM 1306 O O . ALA A 1 178 ? -0.164 -6.072 -8.768 1.00 84.06 178 ALA A O 1
ATOM 1307 N N . LYS A 1 179 ? -1.032 -7.978 -9.598 1.00 86.81 179 LYS A N 1
ATOM 1308 C CA . LYS A 1 179 ? -0.404 -7.878 -10.929 1.00 86.81 179 LYS A CA 1
ATOM 1309 C C . LYS A 1 179 ? -1.322 -7.222 -11.959 1.00 86.81 179 LYS A C 1
ATOM 1311 O O . LYS A 1 179 ? -0.858 -6.833 -13.021 1.00 86.81 179 LYS A O 1
ATOM 1316 N N . ARG A 1 180 ? -2.621 -7.125 -11.660 1.00 84.44 180 ARG A N 1
ATOM 1317 C CA . ARG A 1 180 ? -3.644 -6.571 -12.555 1.00 84.44 180 ARG A CA 1
ATOM 1318 C C . ARG A 1 180 ? -4.547 -5.598 -11.803 1.00 84.44 180 ARG A C 1
ATOM 1320 O O . ARG A 1 180 ? -4.859 -5.827 -10.636 1.00 84.44 180 ARG A O 1
ATOM 1327 N N . VAL A 1 181 ? -5.035 -4.566 -12.492 1.00 77.25 181 VAL A N 1
ATOM 1328 C CA . VAL A 1 181 ? -5.941 -3.549 -11.921 1.00 77.25 181 VAL A CA 1
ATOM 1329 C C . VAL A 1 181 ? -7.203 -4.156 -11.277 1.00 77.25 181 VAL A C 1
ATOM 1331 O O . VAL A 1 181 ? -7.521 -3.766 -10.156 1.00 77.25 181 VAL A O 1
ATOM 1334 N N . PRO A 1 182 ? -7.895 -5.153 -11.872 1.00 84.75 182 PRO A N 1
ATOM 1335 C CA . PRO A 1 182 ? -9.082 -5.749 -11.248 1.00 84.75 182 PRO A CA 1
ATOM 1336 C C . PRO A 1 182 ? -8.804 -6.419 -9.894 1.00 84.75 182 PRO A C 1
ATOM 1338 O O . PRO A 1 182 ? -9.657 -6.415 -9.014 1.00 84.75 182 PRO A O 1
ATOM 1341 N N . GLN A 1 183 ? -7.596 -6.960 -9.691 1.00 84.69 183 GLN A N 1
ATOM 1342 C CA . GLN A 1 183 ? -7.218 -7.579 -8.415 1.00 84.69 183 GLN A CA 1
ATOM 1343 C C . GLN A 1 183 ? -7.091 -6.536 -7.298 1.00 84.69 183 GLN A C 1
ATOM 1345 O O . GLN A 1 183 ? -7.466 -6.819 -6.163 1.00 84.69 183 GLN A O 1
ATOM 1350 N N . VAL A 1 184 ? -6.618 -5.326 -7.627 1.00 80.62 184 VAL A N 1
ATOM 1351 C CA . VAL A 1 184 ? -6.568 -4.199 -6.682 1.00 80.62 184 VAL A CA 1
ATOM 1352 C C . VAL A 1 184 ? -7.980 -3.826 -6.234 1.00 80.62 184 VAL A C 1
ATOM 1354 O O . VAL A 1 184 ? -8.217 -3.671 -5.040 1.00 80.62 184 VAL A O 1
ATOM 1357 N N . TRP A 1 185 ? -8.932 -3.745 -7.168 1.00 81.12 185 TRP A N 1
ATOM 1358 C CA . TRP A 1 185 ? -10.323 -3.404 -6.854 1.00 81.12 185 TRP A CA 1
ATOM 1359 C C . TRP A 1 185 ? -11.035 -4.474 -6.027 1.00 81.12 185 TRP A C 1
ATOM 1361 O O . TRP A 1 185 ? -11.737 -4.136 -5.078 1.00 81.12 185 TRP A O 1
ATOM 1371 N N . ASN A 1 186 ? -10.808 -5.757 -6.314 1.00 85.81 186 ASN A N 1
ATOM 1372 C CA . ASN A 1 186 ? -11.372 -6.840 -5.505 1.00 85.81 186 ASN A CA 1
ATOM 1373 C C . ASN A 1 186 ? -10.825 -6.821 -4.069 1.00 85.81 186 ASN A C 1
ATOM 1375 O O . ASN A 1 186 ? -11.580 -6.997 -3.115 1.00 85.81 186 ASN A O 1
ATOM 1379 N N . ALA A 1 187 ? -9.526 -6.559 -3.904 1.00 83.38 187 ALA A N 1
ATOM 1380 C CA . ALA A 1 187 ? -8.914 -6.411 -2.588 1.00 83.38 187 ALA A CA 1
ATOM 1381 C C . ALA A 1 187 ? -9.441 -5.169 -1.843 1.00 83.38 187 ALA A C 1
ATOM 1383 O O . ALA A 1 187 ? -9.742 -5.241 -0.654 1.00 83.38 187 ALA A O 1
ATOM 1384 N N . ALA A 1 188 ? -9.630 -4.050 -2.548 1.00 77.06 188 ALA A N 1
ATOM 1385 C CA . ALA A 1 188 ? -10.251 -2.844 -2.005 1.00 77.06 188 ALA A CA 1
ATOM 1386 C C . ALA A 1 188 ? -11.688 -3.097 -1.517 1.00 77.06 188 ALA A C 1
ATOM 1388 O O . ALA A 1 188 ? -12.047 -2.685 -0.414 1.00 77.06 188 ALA A O 1
ATOM 1389 N N . ALA A 1 189 ? -12.493 -3.820 -2.300 1.00 81.31 189 ALA A N 1
ATOM 1390 C CA . ALA A 1 189 ? -13.845 -4.210 -1.910 1.00 81.31 189 ALA A CA 1
ATOM 1391 C C . ALA A 1 189 ? -13.839 -5.104 -0.657 1.00 81.31 189 ALA A C 1
ATOM 1393 O O . ALA A 1 189 ? -14.622 -4.876 0.264 1.00 81.31 189 ALA A O 1
ATOM 1394 N N . GLY A 1 190 ? -12.913 -6.067 -0.577 1.00 83.00 190 GLY A N 1
ATOM 1395 C CA . GLY A 1 190 ? -12.727 -6.902 0.614 1.00 83.00 190 GLY A CA 1
ATOM 1396 C C . GLY A 1 190 ? -12.383 -6.088 1.865 1.00 83.00 190 GLY A C 1
ATOM 1397 O O . GLY A 1 190 ? -12.984 -6.296 2.920 1.00 83.00 190 GLY A O 1
ATOM 1398 N N . ALA A 1 191 ? -11.486 -5.105 1.740 1.00 79.31 191 ALA A N 1
ATOM 1399 C CA . ALA A 1 191 ? -11.143 -4.199 2.835 1.00 79.31 191 ALA A CA 1
ATOM 1400 C C . ALA A 1 191 ? -12.345 -3.350 3.286 1.00 79.31 191 ALA A C 1
ATOM 1402 O O . ALA A 1 191 ? -12.551 -3.173 4.485 1.00 79.31 191 ALA A O 1
ATOM 1403 N N . ALA A 1 192 ? -13.172 -2.874 2.351 1.00 77.00 192 ALA A N 1
ATOM 1404 C CA . ALA A 1 192 ? -14.387 -2.129 2.677 1.00 77.00 192 ALA A CA 1
ATOM 1405 C C . ALA A 1 192 ? -15.391 -2.987 3.467 1.00 77.00 192 ALA A C 1
ATOM 1407 O O . ALA A 1 192 ? -15.916 -2.539 4.486 1.00 77.00 192 ALA A O 1
ATOM 1408 N N . VAL A 1 193 ? -15.613 -4.239 3.048 1.00 83.19 193 VAL A N 1
ATOM 1409 C CA . VAL A 1 193 ? -16.485 -5.185 3.767 1.00 83.19 193 VAL A CA 1
ATOM 1410 C C . VAL A 1 193 ? -15.937 -5.486 5.163 1.00 83.19 193 VAL A C 1
ATOM 1412 O O . VAL A 1 193 ? -16.691 -5.437 6.134 1.00 83.19 193 VAL A O 1
ATOM 1415 N N . ALA A 1 194 ? -14.631 -5.736 5.289 1.00 80.81 194 ALA A N 1
ATOM 1416 C CA . ALA A 1 194 ? -13.983 -5.937 6.585 1.00 80.81 194 ALA A CA 1
ATOM 1417 C C . ALA A 1 194 ? -14.152 -4.711 7.499 1.00 80.81 194 ALA A C 1
ATOM 1419 O O . ALA A 1 194 ? -14.482 -4.860 8.674 1.00 80.81 194 ALA A O 1
ATOM 1420 N N . GLY A 1 195 ? -14.028 -3.504 6.939 1.00 75.50 195 GLY A N 1
ATOM 1421 C CA . GLY A 1 195 ? -14.339 -2.253 7.621 1.00 75.50 195 GLY A CA 1
ATOM 1422 C C . GLY A 1 195 ? -15.768 -2.229 8.162 1.00 75.50 195 GLY A C 1
ATOM 1423 O O . GLY A 1 195 ? -15.961 -2.017 9.351 1.00 75.50 195 GLY A O 1
ATOM 1424 N N . VAL A 1 196 ? -16.776 -2.527 7.337 1.00 76.69 196 VAL A N 1
ATOM 1425 C CA . VAL A 1 196 ? -18.186 -2.577 7.779 1.00 76.69 196 VAL A CA 1
ATOM 1426 C C . VAL A 1 196 ? -18.398 -3.596 8.903 1.00 76.69 196 VAL A C 1
ATOM 1428 O O . VAL A 1 196 ? -19.056 -3.284 9.896 1.00 76.69 196 VAL A O 1
ATOM 1431 N N . VAL A 1 197 ? -17.815 -4.793 8.791 1.00 81.19 197 VAL A N 1
ATOM 1432 C CA . VAL A 1 197 ? -17.891 -5.824 9.842 1.00 81.19 197 VAL A CA 1
ATOM 1433 C C . VAL A 1 197 ? -17.255 -5.331 11.142 1.00 81.19 197 VAL A C 1
ATOM 1435 O O . VAL A 1 197 ? -17.836 -5.514 12.212 1.00 81.19 197 VAL A O 1
ATOM 1438 N N . PHE A 1 198 ? -16.106 -4.656 11.061 1.00 80.44 198 PHE A N 1
ATOM 1439 C CA . PHE A 1 198 ? -15.467 -4.036 12.219 1.00 80.44 198 PHE A CA 1
ATOM 1440 C C . PHE A 1 198 ? -16.391 -3.010 12.889 1.00 80.44 198 PHE A C 1
ATOM 1442 O O . PHE A 1 198 ? -16.539 -3.041 14.108 1.00 80.44 198 PHE A O 1
ATOM 1449 N N . LEU A 1 199 ? -17.073 -2.156 12.115 1.00 72.25 199 LEU A N 1
ATOM 1450 C CA . LEU A 1 199 ? -18.010 -1.160 12.655 1.00 72.25 199 LEU A CA 1
ATOM 1451 C C . LEU A 1 199 ? -19.210 -1.796 13.349 1.00 72.25 199 LEU A C 1
ATOM 1453 O O . LEU A 1 199 ? -19.630 -1.345 14.416 1.00 72.25 199 LEU A O 1
ATOM 1457 N N . LEU A 1 200 ? -19.754 -2.859 12.761 1.00 74.81 200 LEU A N 1
ATOM 1458 C CA . LEU A 1 200 ? -20.850 -3.611 13.362 1.00 74.81 200 LEU A CA 1
ATOM 1459 C C . LEU A 1 200 ? -20.411 -4.301 14.656 1.00 74.81 200 LEU A C 1
ATOM 1461 O O . LEU A 1 200 ? -21.172 -4.323 15.619 1.00 74.81 200 LEU A O 1
ATOM 1465 N N . ALA A 1 201 ? -19.181 -4.811 14.719 1.00 76.19 201 ALA A N 1
ATOM 1466 C CA . ALA A 1 201 ? -18.635 -5.405 15.933 1.00 76.19 201 ALA A CA 1
ATOM 1467 C C . ALA A 1 201 ? -18.325 -4.346 17.007 1.00 76.19 201 ALA A C 1
ATOM 1469 O O . ALA A 1 201 ? -18.598 -4.573 18.188 1.00 76.19 201 ALA A O 1
ATOM 1470 N N . ALA A 1 202 ? -17.846 -3.166 16.604 1.00 69.88 202 ALA A N 1
ATOM 1471 C CA . ALA A 1 202 ? -17.558 -2.047 17.498 1.00 69.88 202 ALA A CA 1
ATOM 1472 C C . ALA A 1 202 ? -18.814 -1.519 18.216 1.00 69.88 202 ALA A C 1
ATOM 1474 O O . ALA A 1 202 ? -18.698 -1.038 19.340 1.00 69.88 202 ALA A O 1
ATOM 1475 N N . ARG A 1 203 ? -20.024 -1.693 17.648 1.00 68.00 203 ARG A N 1
ATOM 1476 C CA . ARG A 1 203 ? -21.301 -1.354 18.323 1.00 68.00 203 ARG A CA 1
ATOM 1477 C C . ARG A 1 203 ? -21.502 -2.044 19.673 1.00 68.00 203 ARG A C 1
ATOM 1479 O O . ARG A 1 203 ? -22.296 -1.573 20.481 1.00 68.00 203 ARG A O 1
ATOM 1486 N N . SER A 1 204 ? -20.839 -3.173 19.908 1.00 66.94 204 SER A N 1
ATOM 1487 C CA . SER A 1 204 ? -20.934 -3.901 21.177 1.00 66.94 204 SER A CA 1
ATOM 1488 C C . SER A 1 204 ? -19.996 -3.380 22.271 1.00 66.94 204 SER A C 1
ATOM 1490 O O . SER A 1 204 ? -20.073 -3.855 23.405 1.00 66.94 204 SER A O 1
ATOM 1492 N N . LEU A 1 205 ? -19.122 -2.411 21.969 1.00 66.88 205 LEU A N 1
ATOM 1493 C CA . LEU A 1 205 ? -18.203 -1.860 22.959 1.00 66.88 205 LEU A CA 1
ATOM 1494 C C . LEU A 1 205 ? -18.960 -0.972 23.963 1.00 66.88 205 LEU A C 1
ATOM 1496 O O . LEU A 1 205 ? -19.697 -0.077 23.550 1.00 66.88 205 LEU A O 1
ATOM 1500 N N . PRO A 1 206 ? -18.767 -1.164 25.282 1.00 64.94 206 PRO A N 1
ATOM 1501 C CA . PRO A 1 206 ? -19.428 -0.374 26.318 1.00 64.94 206 PRO A CA 1
ATOM 1502 C C . PRO A 1 206 ? -18.719 0.978 26.527 1.00 64.94 206 PRO A C 1
ATOM 1504 O O . PRO A 1 206 ? -18.254 1.293 27.626 1.00 64.94 206 PRO A O 1
ATOM 1507 N N . LEU A 1 207 ? -18.593 1.757 25.452 1.00 65.62 207 LEU A N 1
ATOM 1508 C CA . LEU A 1 207 ? -18.018 3.100 25.450 1.00 65.62 207 LEU A CA 1
ATOM 1509 C C . LEU A 1 207 ? -19.142 4.132 25.479 1.00 65.62 207 LEU A C 1
ATOM 1511 O O . LEU A 1 207 ? -20.065 4.070 24.671 1.00 65.62 207 LEU A O 1
ATOM 1515 N N . TYR A 1 208 ? -19.063 5.072 26.417 1.00 65.94 208 TYR A N 1
ATOM 1516 C CA . TYR A 1 208 ? -20.085 6.095 26.606 1.00 65.94 208 TYR A CA 1
ATOM 1517 C C . TYR A 1 208 ? -19.429 7.464 26.784 1.00 65.94 208 TYR A C 1
ATOM 1519 O O . TYR A 1 208 ? -18.451 7.608 27.523 1.00 65.94 208 TYR A O 1
ATOM 1527 N N . ILE A 1 209 ? -19.992 8.478 26.128 1.00 62.91 209 ILE A N 1
ATOM 1528 C CA . ILE A 1 209 ? -19.632 9.880 26.346 1.00 62.91 209 ILE A CA 1
ATOM 1529 C C . ILE A 1 209 ? -20.644 10.472 27.319 1.00 62.91 209 ILE A C 1
ATOM 1531 O O . ILE A 1 209 ? -21.858 10.405 27.107 1.00 62.91 209 ILE A O 1
ATOM 1535 N N . VAL A 1 210 ? -20.150 11.079 28.393 1.00 62.62 210 VAL A N 1
ATOM 1536 C CA . VAL A 1 210 ? -21.020 11.806 29.314 1.00 62.62 210 VAL A CA 1
ATOM 1537 C C . VAL A 1 210 ? -21.165 13.239 28.813 1.00 62.62 210 VAL A C 1
ATOM 1539 O O . VAL A 1 210 ? -20.282 14.077 28.995 1.00 62.62 210 VAL A O 1
ATOM 1542 N N . ALA A 1 211 ? -22.274 13.491 28.112 1.00 51.84 211 ALA A N 1
ATOM 1543 C CA . ALA A 1 211 ? -22.551 14.781 27.482 1.00 51.84 211 ALA A CA 1
ATOM 1544 C C . ALA A 1 211 ? -22.897 15.881 28.493 1.00 51.84 211 ALA A C 1
ATOM 1546 O O . ALA A 1 211 ? -22.464 17.013 28.314 1.00 51.84 211 ALA A O 1
ATOM 1547 N N . ASN A 1 212 ? -23.606 15.537 29.572 1.00 47.38 212 ASN A N 1
ATOM 1548 C CA . ASN A 1 212 ? -23.944 16.462 30.649 1.00 47.38 212 ASN A CA 1
ATOM 1549 C C . ASN A 1 212 ? -23.400 15.921 31.966 1.00 47.38 212 ASN A C 1
ATOM 1551 O O . ASN A 1 212 ? -23.856 14.874 32.425 1.00 47.38 212 ASN A O 1
ATOM 1555 N N . GLY A 1 213 ? -22.448 16.656 32.538 1.00 49.88 213 GLY A N 1
ATOM 1556 C CA . GLY A 1 213 ? -22.085 16.638 33.949 1.00 49.88 213 GLY A CA 1
ATOM 1557 C C . GLY A 1 213 ? -22.142 15.289 34.649 1.00 49.88 213 GLY A C 1
ATOM 1558 O O . GLY A 1 213 ? -23.130 15.008 35.329 1.00 49.88 213 GLY A O 1
ATOM 1559 N N . VAL A 1 214 ? -21.071 14.490 34.596 1.00 50.97 214 VAL A N 1
ATOM 1560 C CA . VAL A 1 214 ? -20.868 13.536 35.698 1.00 50.97 214 VAL A CA 1
ATOM 1561 C C . VAL A 1 214 ? -20.679 14.389 36.941 1.00 50.97 214 VAL A C 1
ATOM 1563 O O . VAL A 1 214 ? -19.670 15.078 37.053 1.00 50.97 214 VAL A O 1
ATOM 1566 N N . ILE A 1 215 ? -21.664 14.384 37.836 1.00 51.44 215 ILE A N 1
ATOM 1567 C CA . ILE A 1 215 ? -21.521 15.019 39.139 1.00 51.44 215 ILE A CA 1
ATOM 1568 C C . ILE A 1 215 ? -20.645 14.088 39.972 1.00 51.44 215 ILE A C 1
ATOM 1570 O O . ILE A 1 215 ? -21.049 12.980 40.330 1.00 51.44 215 ILE A O 1
ATOM 1574 N N . THR A 1 216 ? -19.413 14.513 40.225 1.00 55.25 216 THR A N 1
ATOM 1575 C CA . THR A 1 216 ? -18.501 13.821 41.142 1.00 55.25 216 THR A CA 1
ATOM 1576 C C . THR A 1 216 ? -19.109 13.772 42.549 1.00 55.25 216 THR A C 1
ATOM 1578 O O . THR A 1 216 ? -20.020 14.533 42.875 1.00 55.25 216 THR A O 1
ATOM 1581 N N . ARG A 1 217 ? -18.576 12.941 43.460 1.00 51.44 217 ARG A N 1
ATOM 1582 C CA . ARG A 1 217 ? -18.989 12.993 44.883 1.00 51.44 217 ARG A CA 1
ATOM 1583 C C . ARG A 1 217 ? -18.817 14.385 45.517 1.00 51.44 217 ARG A C 1
ATOM 1585 O O . ARG A 1 217 ? -19.447 14.653 46.531 1.00 51.44 217 ARG A O 1
ATOM 1592 N N . SER A 1 218 ? -17.992 15.251 44.924 1.00 52.31 218 SER A N 1
ATOM 1593 C CA . SER A 1 218 ? -17.786 16.644 45.336 1.00 52.31 218 SER A CA 1
ATOM 1594 C C . SER A 1 218 ? -18.791 17.641 44.739 1.00 52.31 218 SER A C 1
ATOM 1596 O O . SER A 1 218 ? -18.673 18.833 45.003 1.00 52.31 218 SER A O 1
ATOM 1598 N N . GLY A 1 219 ? -19.779 17.196 43.954 1.00 52.00 219 GLY A N 1
ATOM 1599 C CA . GLY A 1 219 ? -20.822 18.070 43.403 1.00 52.00 219 GLY A CA 1
ATOM 1600 C C . GLY A 1 219 ? -20.426 18.824 42.128 1.00 52.00 219 GLY A C 1
ATOM 1601 O O . GLY A 1 219 ? -21.189 19.667 41.663 1.00 52.00 219 GLY A O 1
ATOM 1602 N N . GLN A 1 220 ? -19.259 18.542 41.543 1.00 52.84 220 GLN A N 1
ATOM 1603 C CA . GLN A 1 220 ? -18.785 19.231 40.342 1.00 52.84 220 GLN A CA 1
ATOM 1604 C C . GLN A 1 220 ? -19.266 18.523 39.077 1.00 52.84 220 GLN A C 1
ATOM 1606 O O . GLN A 1 220 ? -19.102 17.315 38.939 1.00 52.84 220 GLN A O 1
ATOM 1611 N N . SER A 1 221 ? -19.850 19.294 38.158 1.00 54.75 221 SER A N 1
ATOM 1612 C CA . SER A 1 221 ? -20.282 18.829 36.840 1.00 54.75 221 SER A CA 1
ATOM 1613 C C . SER A 1 221 ? -19.078 18.684 35.914 1.00 54.75 221 SER A C 1
ATOM 1615 O O . SER A 1 221 ? -18.355 19.651 35.674 1.00 54.75 221 SER A O 1
ATOM 1617 N N . LEU A 1 222 ? -18.873 17.484 35.380 1.00 58.47 222 LEU A N 1
ATOM 1618 C CA . LEU A 1 222 ? -17.855 17.220 34.370 1.00 58.47 222 LEU A CA 1
ATOM 1619 C C . LEU A 1 222 ? -18.488 16.967 33.007 1.00 58.47 222 LEU A C 1
ATOM 1621 O O . LEU A 1 222 ? -19.237 16.006 32.824 1.00 58.47 222 LEU A O 1
ATOM 1625 N N . GLU A 1 223 ? -18.161 17.821 32.047 1.00 59.69 223 GLU A N 1
ATOM 1626 C CA . GLU A 1 223 ? -18.598 17.701 30.659 1.00 59.69 223 GLU A CA 1
ATOM 1627 C C . GLU A 1 223 ? -17.544 16.970 29.814 1.00 59.69 223 GLU A C 1
ATOM 1629 O O . GLU A 1 223 ? -16.341 17.110 30.045 1.00 59.69 223 GLU A O 1
ATOM 1634 N N . ARG A 1 224 ? -17.996 16.217 28.799 1.00 63.22 224 ARG A N 1
ATOM 1635 C CA . ARG A 1 224 ? -17.151 15.581 27.763 1.00 63.22 224 ARG A CA 1
ATOM 1636 C C . ARG A 1 224 ? -16.137 14.549 28.283 1.00 63.22 224 ARG A C 1
ATOM 1638 O O . ARG A 1 224 ? -15.061 14.382 27.709 1.00 63.22 224 ARG A O 1
ATOM 1645 N N . VAL A 1 225 ? -16.489 13.825 29.342 1.00 68.00 225 VAL A N 1
ATOM 1646 C CA . VAL A 1 225 ? -15.685 12.705 29.860 1.00 68.00 225 VAL A CA 1
ATOM 1647 C C . VAL A 1 225 ? -16.040 11.436 29.081 1.00 68.00 225 VAL A C 1
ATOM 1649 O O . VAL A 1 225 ? -17.219 11.090 28.957 1.00 68.00 225 VAL A O 1
ATOM 1652 N N . VAL A 1 226 ? -15.026 10.737 28.563 1.00 69.62 226 VAL A N 1
ATOM 1653 C CA . VAL A 1 226 ? -15.203 9.430 27.909 1.00 69.62 226 VAL A CA 1
ATOM 1654 C C . VAL A 1 226 ? -14.974 8.350 28.954 1.00 69.62 226 VAL A C 1
ATOM 1656 O O . VAL A 1 226 ? -13.886 8.259 29.532 1.00 69.62 226 VAL A O 1
ATOM 1659 N N . VAL A 1 227 ? -15.997 7.536 29.197 1.00 71.50 227 VAL A N 1
ATOM 1660 C CA . VAL A 1 227 ? -15.954 6.474 30.202 1.00 71.50 227 VAL A CA 1
ATOM 1661 C C . VAL A 1 227 ? -16.254 5.121 29.580 1.00 71.50 227 VAL A C 1
ATOM 1663 O O . VAL A 1 227 ? -17.114 4.970 28.709 1.00 71.50 227 VAL A O 1
ATOM 1666 N N . ARG A 1 228 ? -15.550 4.111 30.074 1.00 71.19 228 ARG A N 1
ATOM 1667 C CA . ARG A 1 228 ? -15.866 2.714 29.831 1.00 71.19 228 ARG A CA 1
ATOM 1668 C C . ARG A 1 228 ? -16.718 2.197 30.975 1.00 71.19 228 ARG A C 1
ATOM 1670 O O . ARG A 1 228 ? -16.338 2.321 32.138 1.00 71.19 228 ARG A O 1
ATOM 1677 N N . VAL A 1 229 ? -17.864 1.614 30.645 1.00 69.88 229 VAL A N 1
ATOM 1678 C CA . VAL A 1 229 ? -18.807 1.100 31.641 1.00 69.88 229 VAL A CA 1
ATOM 1679 C C . VAL A 1 229 ? -18.570 -0.391 31.846 1.00 69.88 229 VAL A C 1
ATOM 1681 O O . VAL A 1 229 ? -18.693 -1.186 30.916 1.00 69.88 229 VAL A O 1
ATOM 1684 N N . TYR A 1 230 ? -18.286 -0.779 33.083 1.00 71.44 230 TYR A N 1
ATOM 1685 C CA . TYR A 1 230 ? -18.279 -2.165 33.527 1.00 71.44 230 TYR A CA 1
ATOM 1686 C C . TYR A 1 230 ? -19.520 -2.408 34.391 1.00 71.44 230 TYR A C 1
ATOM 1688 O O . TYR A 1 230 ? -19.605 -1.876 35.504 1.00 71.44 230 TYR A O 1
ATOM 1696 N N . PRO A 1 231 ? -20.503 -3.184 33.913 1.00 63.03 231 PRO A N 1
ATOM 1697 C CA . PRO A 1 231 ? -21.641 -3.552 34.742 1.00 63.03 231 PRO A CA 1
ATOM 1698 C C . PRO A 1 231 ? -21.174 -4.403 35.935 1.00 63.03 231 PRO A C 1
ATOM 1700 O O . PRO A 1 231 ? -20.345 -5.299 35.781 1.00 63.03 231 PRO A O 1
ATOM 1703 N N . ASN A 1 232 ? -21.701 -4.118 37.127 1.00 67.19 232 ASN A N 1
ATOM 1704 C CA . ASN A 1 232 ? -21.461 -4.882 38.353 1.00 67.19 232 ASN A CA 1
ATOM 1705 C C . ASN A 1 232 ? -22.804 -5.135 39.067 1.00 67.19 232 ASN A C 1
ATOM 1707 O O . ASN A 1 232 ? -23.750 -4.369 38.916 1.00 67.19 232 ASN A O 1
ATOM 1711 N N . ALA A 1 233 ? -22.903 -6.182 39.885 1.00 58.47 233 ALA A N 1
ATOM 1712 C CA . ALA A 1 233 ? -24.123 -6.551 40.608 1.00 58.47 233 ALA A CA 1
ATOM 1713 C C . ALA A 1 233 ? -24.682 -5.428 41.514 1.00 58.47 233 ALA A C 1
ATOM 1715 O O . ALA A 1 233 ? -25.870 -5.420 41.818 1.00 58.47 233 ALA A O 1
ATOM 1716 N N . ALA A 1 234 ? -23.843 -4.470 41.926 1.00 58.94 234 ALA A N 1
ATOM 1717 C CA . ALA A 1 234 ? -24.207 -3.350 42.801 1.00 58.94 234 ALA A CA 1
ATOM 1718 C C . ALA A 1 234 ? -24.326 -1.983 42.086 1.00 58.94 234 ALA A C 1
ATOM 1720 O O . ALA A 1 234 ? -24.476 -0.961 42.760 1.00 58.94 234 ALA A O 1
ATOM 1721 N N . GLY A 1 235 ? -24.208 -1.931 40.752 1.00 68.75 235 GLY A N 1
ATOM 1722 C CA . GLY A 1 235 ? -24.221 -0.684 39.978 1.00 68.75 235 GLY A CA 1
ATOM 1723 C C . GLY A 1 235 ? -23.359 -0.753 38.716 1.00 68.75 235 GLY A C 1
ATOM 1724 O O . GLY A 1 235 ? -23.299 -1.775 38.038 1.00 68.75 235 GLY A O 1
ATOM 1725 N N . ALA A 1 236 ? -22.661 0.332 38.392 1.00 67.69 236 ALA A N 1
ATOM 1726 C CA . ALA A 1 236 ? -21.701 0.351 37.292 1.00 67.69 236 ALA A CA 1
ATOM 1727 C C . ALA A 1 236 ? -20.350 0.876 37.778 1.00 67.69 236 ALA A C 1
ATOM 1729 O O . ALA A 1 236 ? -20.280 1.871 38.492 1.00 67.69 236 ALA A O 1
ATOM 1730 N N . ARG A 1 237 ? -19.267 0.213 37.382 1.00 69.69 237 ARG A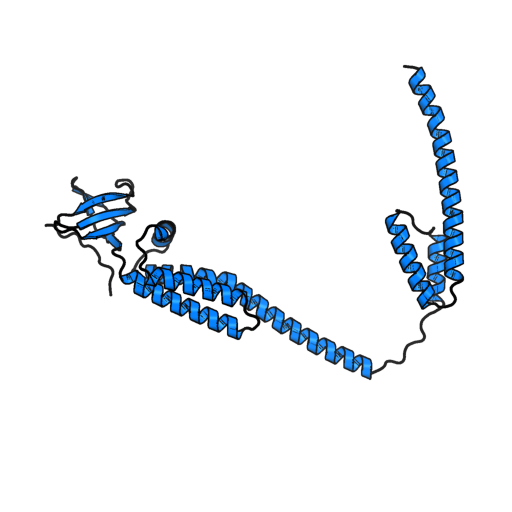 N 1
ATOM 1731 C CA . ARG A 1 237 ? -17.905 0.710 37.566 1.00 69.69 237 ARG A CA 1
ATOM 1732 C C . ARG A 1 237 ? -17.511 1.434 36.285 1.00 69.69 237 ARG A C 1
ATOM 1734 O O . ARG A 1 237 ? -17.566 0.847 35.210 1.00 69.69 237 ARG A O 1
ATOM 1741 N N . LEU A 1 238 ? -17.170 2.709 36.385 1.00 71.75 238 LEU A N 1
ATOM 1742 C CA . LEU A 1 238 ? -16.783 3.535 35.247 1.00 71.75 238 LEU A CA 1
ATOM 1743 C C . LEU A 1 238 ? -15.271 3.708 35.272 1.00 71.75 238 LEU A C 1
ATOM 1745 O O . LEU A 1 238 ? -14.730 4.215 36.247 1.00 71.75 238 LEU A O 1
ATOM 1749 N N . GLU A 1 239 ? -14.586 3.292 34.217 1.00 72.75 239 GLU A N 1
ATOM 1750 C CA . GLU A 1 239 ? -13.175 3.618 34.030 1.00 72.75 239 GLU A CA 1
ATOM 1751 C C . GLU A 1 239 ? -13.071 4.830 33.119 1.00 72.75 239 GLU A C 1
ATOM 1753 O O . GLU A 1 239 ? -13.621 4.852 32.013 1.00 72.75 239 GLU A O 1
ATOM 1758 N N . VAL A 1 240 ? -12.378 5.856 33.596 1.00 71.69 240 VAL A N 1
ATOM 1759 C CA . VAL A 1 240 ? -12.203 7.089 32.844 1.00 71.69 240 VAL A CA 1
ATOM 1760 C C . VAL A 1 240 ? -11.110 6.881 31.805 1.00 71.69 240 VAL A C 1
ATOM 1762 O O . VAL A 1 240 ? -9.926 6.777 32.128 1.00 71.69 240 VAL A O 1
ATOM 1765 N N . LEU A 1 241 ? -11.516 6.859 30.536 1.00 69.06 241 LEU A N 1
ATOM 1766 C CA . LEU A 1 241 ? -10.594 6.806 29.403 1.00 69.06 241 LEU A CA 1
ATOM 1767 C C . LEU A 1 241 ? -10.049 8.204 29.079 1.00 69.06 241 LEU A C 1
ATOM 1769 O O . LEU A 1 241 ? -8.896 8.341 28.673 1.00 69.06 241 LEU A O 1
ATOM 1773 N N . ARG A 1 242 ? -10.854 9.248 29.323 1.00 69.25 242 ARG A N 1
ATOM 1774 C CA . ARG A 1 242 ? -10.465 10.660 29.211 1.00 69.25 242 ARG A CA 1
ATOM 1775 C C . ARG A 1 242 ? -11.207 11.510 30.240 1.00 69.25 242 ARG A C 1
ATOM 1777 O O . ARG A 1 242 ? -12.431 11.589 30.175 1.00 69.25 242 ARG A O 1
ATOM 1784 N N . GLY A 1 243 ? -10.468 12.170 31.130 1.00 60.75 243 GLY A N 1
ATOM 1785 C CA . GLY A 1 243 ? -10.973 13.234 32.004 1.00 60.75 243 GLY A CA 1
ATOM 1786 C C . GLY A 1 243 ? -10.652 14.628 31.454 1.00 60.75 243 GLY A C 1
ATOM 1787 O O . GLY A 1 243 ? -9.885 14.759 30.498 1.00 60.75 243 GLY A O 1
ATOM 1788 N N . ASN A 1 244 ? -11.246 15.668 32.041 1.00 59.34 244 ASN A N 1
ATOM 1789 C CA . ASN A 1 244 ? -10.682 17.021 31.95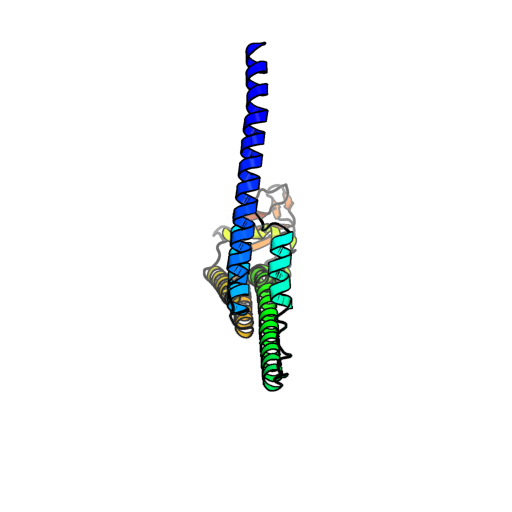9 1.00 59.34 244 ASN A CA 1
ATOM 1790 C C . ASN A 1 244 ? -9.595 17.178 33.046 1.00 59.34 244 ASN A C 1
ATOM 1792 O O . ASN A 1 244 ? -9.334 16.220 33.772 1.00 59.34 244 ASN A O 1
ATOM 1796 N N . ASP A 1 245 ? -8.997 18.363 33.195 1.00 55.44 245 ASP A N 1
ATOM 1797 C CA . ASP A 1 245 ? -7.938 18.656 34.184 1.00 55.44 245 ASP A CA 1
ATOM 1798 C C . ASP A 1 245 ? -8.256 18.234 35.638 1.00 55.44 245 ASP A C 1
ATOM 1800 O O . ASP A 1 245 ? -7.362 18.193 36.483 1.00 55.44 245 ASP A O 1
ATOM 1804 N N . MET A 1 246 ? -9.512 17.890 35.946 1.00 55.53 246 MET A N 1
ATOM 1805 C CA . MET A 1 246 ? -9.973 17.479 37.271 1.00 55.53 246 MET A CA 1
ATOM 1806 C C . MET A 1 246 ? -10.117 15.967 37.482 1.00 55.53 246 MET A C 1
ATOM 1808 O O . MET A 1 246 ? -10.274 15.553 38.628 1.00 55.53 246 MET A O 1
ATOM 1812 N N . ILE A 1 247 ? -10.064 15.134 36.437 1.00 62.91 247 ILE A N 1
ATOM 1813 C CA . ILE A 1 247 ? -10.124 13.668 36.574 1.00 62.91 247 ILE A CA 1
ATOM 1814 C C . ILE A 1 247 ? -8.962 13.023 35.839 1.00 62.91 247 ILE A C 1
ATOM 1816 O O . ILE A 1 247 ? -8.733 13.264 34.651 1.00 62.91 247 ILE A O 1
ATOM 1820 N N . ARG A 1 248 ? -8.248 12.139 36.539 1.00 60.16 248 ARG A N 1
ATOM 1821 C CA . ARG A 1 248 ? -7.115 11.439 35.940 1.00 60.16 248 ARG A CA 1
ATOM 1822 C C . ARG A 1 248 ? -7.601 10.267 35.103 1.00 60.16 248 ARG A C 1
ATOM 1824 O O . ARG A 1 248 ? -8.549 9.559 35.427 1.00 60.16 248 ARG A O 1
ATOM 1831 N N . ARG A 1 249 ? -6.900 10.034 34.003 1.00 63.16 249 ARG A N 1
ATOM 1832 C CA . ARG A 1 249 ? -7.077 8.827 33.204 1.00 63.16 249 ARG A CA 1
ATOM 1833 C C . ARG A 1 249 ? -6.811 7.575 34.053 1.00 63.16 249 ARG A C 1
ATOM 1835 O O . ARG A 1 249 ? -5.881 7.565 34.858 1.00 63.16 249 ARG A O 1
ATOM 1842 N N . GLY A 1 250 ? -7.611 6.528 33.841 1.00 59.81 250 GLY A N 1
ATOM 1843 C CA . GLY A 1 250 ? -7.549 5.272 34.597 1.00 59.81 250 GLY A CA 1
ATOM 1844 C C . GLY A 1 250 ? -8.215 5.351 35.972 1.00 59.81 250 GLY A C 1
ATOM 1845 O O . GLY A 1 250 ? -8.238 4.363 36.704 1.00 59.81 250 GLY A O 1
ATOM 1846 N N . GLU A 1 251 ? -8.770 6.509 36.333 1.00 68.25 251 GLU A N 1
ATOM 1847 C CA . GLU A 1 251 ? -9.555 6.649 37.547 1.00 68.25 251 GLU A CA 1
ATOM 1848 C C . GLU A 1 251 ? -10.845 5.839 37.432 1.00 68.25 251 GLU A C 1
ATOM 1850 O O . GLU A 1 251 ? -11.522 5.808 36.399 1.00 68.25 251 GLU A O 1
ATOM 1855 N N . ILE A 1 252 ? -11.157 5.146 38.519 1.00 67.50 252 ILE A N 1
ATOM 1856 C CA . ILE A 1 252 ? -12.286 4.241 38.608 1.00 67.50 252 ILE A CA 1
ATOM 1857 C C . ILE A 1 252 ? -13.342 4.906 39.471 1.00 67.50 252 ILE A C 1
ATOM 1859 O O . ILE A 1 252 ? -13.145 5.107 40.668 1.00 67.50 252 ILE A O 1
ATOM 1863 N N . LEU A 1 253 ? -14.483 5.194 38.862 1.00 68.00 253 LEU A N 1
ATOM 1864 C CA . LEU A 1 253 ? -15.620 5.804 39.524 1.00 68.00 253 LEU A CA 1
ATOM 1865 C C . LEU A 1 253 ? -16.683 4.734 39.770 1.00 68.00 253 LEU A C 1
ATOM 1867 O O . LEU A 1 253 ? -17.194 4.111 38.838 1.00 68.00 253 LEU A O 1
ATOM 1871 N N . ASP A 1 254 ? -17.036 4.529 41.036 1.00 63.75 254 ASP A N 1
ATOM 1872 C CA . ASP A 1 254 ? -18.185 3.703 41.394 1.00 63.75 254 ASP A CA 1
ATOM 1873 C C . ASP A 1 254 ? -19.469 4.504 41.186 1.00 63.75 254 ASP A C 1
ATOM 1875 O O . ASP A 1 254 ? -19.777 5.442 41.928 1.00 63.75 254 ASP A O 1
ATOM 1879 N N . PHE A 1 255 ? -20.239 4.111 40.178 1.00 61.44 255 PHE A N 1
ATOM 1880 C CA . PHE A 1 255 ? -21.538 4.683 39.891 1.00 61.44 255 PHE A CA 1
ATOM 1881 C C . PHE A 1 255 ? -22.643 3.870 40.574 1.00 61.44 255 PHE A C 1
ATOM 1883 O O . PHE A 1 255 ? -22.947 2.733 40.204 1.00 61.44 255 PHE A O 1
ATOM 1890 N N . ARG A 1 256 ? -23.276 4.495 41.570 1.00 59.12 256 ARG A N 1
ATOM 1891 C CA . ARG A 1 256 ? -24.509 4.031 42.220 1.00 59.12 256 ARG A CA 1
ATOM 1892 C C . ARG A 1 256 ? -25.577 5.102 41.997 1.00 59.12 256 ARG A C 1
ATOM 1894 O O . ARG A 1 256 ? -25.664 6.059 42.759 1.00 59.12 256 ARG A O 1
ATOM 1901 N N . GLY A 1 257 ? -26.305 5.025 40.888 1.00 52.81 257 GLY A N 1
ATOM 1902 C CA . GLY A 1 257 ? -27.218 6.096 40.484 1.00 52.81 257 GLY A CA 1
ATOM 1903 C C . GLY A 1 257 ? -28.609 6.011 41.120 1.00 52.81 257 GLY A C 1
ATOM 1904 O O . GLY A 1 257 ? -29.310 5.031 40.900 1.00 52.81 257 GLY A O 1
ATOM 1905 N N . ALA A 1 258 ? -29.017 7.084 41.814 1.00 39.44 258 ALA A N 1
ATOM 1906 C CA . ALA A 1 258 ? -30.414 7.492 42.055 1.00 39.44 258 ALA A CA 1
ATOM 1907 C C . ALA A 1 258 ? -30.764 8.850 41.383 1.00 39.44 258 ALA A C 1
ATOM 1909 O O . ALA A 1 258 ? -31.898 9.310 41.471 1.00 39.44 258 ALA A O 1
ATOM 1910 N N . TYR A 1 259 ? -29.808 9.487 40.690 1.00 39.50 259 TYR A N 1
ATOM 1911 C CA . TYR A 1 259 ? -29.980 10.742 39.939 1.00 39.50 259 TYR A CA 1
ATOM 1912 C C . TYR A 1 259 ? -29.843 10.506 38.426 1.00 39.50 259 TYR A C 1
ATOM 1914 O O . TYR A 1 259 ? -29.127 9.581 38.022 1.00 39.50 259 TYR A O 1
ATOM 1922 N N . PRO A 1 260 ? -30.483 11.333 37.575 1.00 41.12 260 PRO A N 1
ATOM 1923 C CA . PRO A 1 260 ? -30.484 11.136 36.133 1.00 41.12 2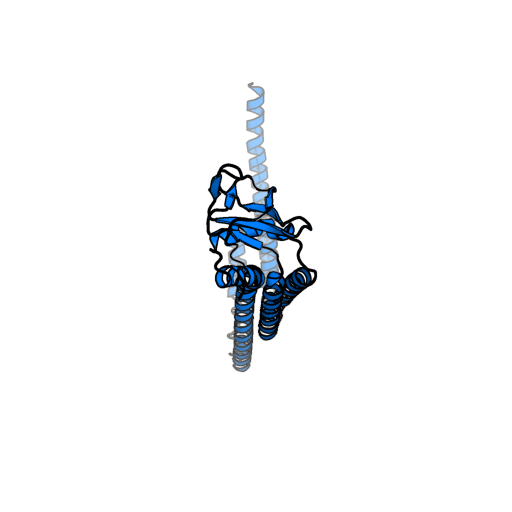60 PRO A CA 1
ATOM 1924 C C . PRO A 1 260 ? -29.151 11.588 35.526 1.00 41.12 260 PRO A C 1
ATOM 1926 O O . PRO A 1 260 ? -29.044 12.670 34.955 1.00 41.12 260 PRO A O 1
ATOM 1929 N N . VAL A 1 261 ? -28.122 10.743 35.600 1.00 47.34 261 VAL A N 1
ATOM 1930 C CA . VAL A 1 261 ? -27.023 10.839 34.635 1.00 47.34 261 VAL A CA 1
ATOM 1931 C C . VAL A 1 261 ? -27.593 10.403 33.294 1.00 47.34 261 VAL A C 1
ATOM 1933 O O . VAL A 1 261 ? -27.944 9.237 33.098 1.00 47.34 261 VAL A O 1
ATOM 1936 N N . ARG A 1 262 ? -27.721 11.349 32.359 1.00 45.34 262 ARG A N 1
ATOM 1937 C CA . ARG A 1 262 ? -27.997 11.023 30.960 1.00 45.34 262 ARG A CA 1
ATOM 1938 C C . ARG A 1 262 ? -26.712 10.454 30.373 1.00 45.34 262 ARG A C 1
ATOM 1940 O O . ARG A 1 262 ? -25.917 11.164 29.765 1.00 45.34 262 ARG A O 1
ATOM 1947 N N . PHE A 1 263 ? -26.510 9.155 30.564 1.00 48.41 263 PHE A N 1
ATOM 1948 C CA . PHE A 1 263 ? -25.641 8.411 29.671 1.00 48.41 263 PHE A CA 1
ATOM 1949 C C . PHE A 1 263 ? -26.305 8.486 28.303 1.00 48.41 263 PHE A C 1
ATOM 1951 O O . PHE A 1 263 ? -27.356 7.880 28.078 1.00 48.41 263 PHE A O 1
ATOM 1958 N N . LEU A 1 264 ? -25.734 9.275 27.399 1.00 42.12 264 LEU A N 1
ATOM 1959 C CA . LEU A 1 264 ? -26.048 9.099 25.997 1.00 42.12 264 LEU A CA 1
ATOM 1960 C C . LEU A 1 264 ? -25.441 7.751 25.621 1.00 42.12 264 LEU A C 1
ATOM 1962 O O . LEU A 1 264 ? -24.247 7.623 25.370 1.00 42.12 264 LEU A O 1
ATOM 1966 N N . ARG A 1 265 ? -26.275 6.708 25.673 1.00 43.03 265 ARG A N 1
ATOM 1967 C CA . ARG A 1 265 ? -26.010 5.500 24.908 1.00 43.03 265 ARG A CA 1
ATOM 1968 C C . ARG A 1 265 ? -26.163 5.917 23.458 1.00 43.03 265 ARG A C 1
ATOM 1970 O O . ARG A 1 265 ? -27.283 6.015 22.962 1.00 43.03 265 ARG A O 1
ATOM 1977 N N . GLU A 1 266 ? -25.053 6.222 22.808 1.00 38.56 266 GLU A N 1
ATOM 1978 C CA . GLU A 1 266 ? -25.059 6.431 21.369 1.00 38.56 266 GLU A CA 1
ATOM 1979 C C . GLU A 1 266 ? -25.413 5.103 20.705 1.00 38.56 266 GLU A C 1
ATOM 1981 O O . GLU A 1 266 ? -24.651 4.140 20.701 1.00 38.56 266 GLU A O 1
ATOM 1986 N N . GLY A 1 267 ? -26.653 5.023 20.236 1.00 37.00 267 GLY A N 1
ATOM 1987 C CA . GLY A 1 267 ? -27.189 3.854 19.571 1.00 37.00 267 GLY A CA 1
ATOM 1988 C C . GLY A 1 267 ? -28.547 4.151 18.958 1.00 37.00 267 GLY A C 1
ATOM 1989 O O . GLY A 1 267 ? -29.572 4.054 19.633 1.00 37.00 267 GLY A O 1
ATOM 1990 N N . ARG A 1 268 ? -28.541 4.448 17.659 1.00 34.00 268 ARG A N 1
ATOM 1991 C CA . ARG A 1 268 ? -29.470 3.844 16.701 1.00 34.00 268 ARG A CA 1
ATOM 1992 C C . ARG A 1 268 ? -28.669 3.339 15.507 1.00 34.00 268 ARG A C 1
ATOM 1994 O O . ARG A 1 268 ? -27.596 3.908 15.220 1.00 34.00 268 ARG A O 1
#

Foldseek 3Di:
DVVVVVVVVVVVVVVVVVVVVVVVVLLVVLQVLLVVLLPPPDLVVSVVSVVVVQVVCVVVVHDRDPVSVVVSVVSNVVPDDDPDPPPVVVVVVVVVVVVVVVVVVVQVVVLVVLLCCLQVPQLCCLVPVLLQVLCVLLPHDPVNSVLCVVVVVVFPQDPQLVVLVVQLVVLSVQLNVDPHNVSVVVSSVSSNVSSVSNSVSCLPFQKWFQQWFPLDPVRGGFHGWIWGWDDDPQQTWTQTCDGDPVDDHRDIDGDRDPDDRPGPSSDD

=== Feature glossary ===
Each block in this record encodes a different view of the same protein. In brief:

Predicted aligned error. PAE(i, j) answers: if I align the predicted and true structures on residue i, how far off (in Å) do I expect residue j to be? A block-diagonal PAE matrix with low values on the blocks and high values off-diagonal is the signature of a multi-domain protein with confidently predicted domains but uncertain inter-domain orientation.

Contact-map, Ramachandran, and PAE plots. Plot images: a contact map (which residues are close in 3D, as an N×N binary image), a Ramachandran scatter (backbone torsion angles, revealing secondary-structure composition at a glance), and — for AlphaFold structures — a PAE heatmap (pairwise prediction confidence).

Backbone torsions (φ/ψ). φ (phi) and ψ (psi) are the two rotatable backbone dihedrals per residue: φ is the C(i-1)–N–Cα–C torsion, ψ is the N–Cα–C–N(i+1) torsion, both in degrees on (−180°, 180°]. α-helical residues cluster near (−60°, −45°); β-strand residues near (−120°, +130°). A Ramachandran plot is simply a scatter of (φ, ψ) for every residue.

Foldseek 3Di. A 3Di character summarizes, for each residue, the relative orientation of the Cα frame of its nearest spatial neighbor. Because it encodes fold topology rather than chemistry, 3Di alignments detect remote structural similarity that sequence alignment misses.

Radius of gyration, Cα contacts, bounding box. Three whole-structure scalars: the radius of gyration (RMS distance of Cα from centroid, in Å), the count of Cα–Cα contacts (pairs closer than 8 Å and separated by more than four residues in sequence — i.e. tertiary, not local, contacts), and the bounding-box dimensions. Together they distinguish compact globular folds from extended fibres or disordered chains.

Sequence. Sequence gives the chain of amino acids in standard one-letter code (A=alanine, C=cysteine, …, Y=tyrosine), read N→C. It is the only feature that is directly encoded by the gene; all structural features are derived from the folded form of this sequence.

mmCIF coordinates. Atomic coordinates in PDBx/mmCIF format — the same representation the Protein Data Bank distributes. Each line of the _atom_site loop places one backbone atom in Cartesian space (units: ångströms, origin: arbitrary).

Secondary structure (3-state, P-SEA). Three-state secondary structure (P-SEA) collapses the eight DSSP classes into helix (a), strand (b), and coil (c). P-SEA assigns these from Cα geometry alone — distances and angles — without requiring backbone oxygens, so it works on any Cα trace.

InterPro / GO / CATH / organism. Functional annotations link the protein to curated databases. InterPro entries identify conserved domains and families by matching the sequence against member-database signatures (Pfam, PROSITE, CDD, …). Gene Ontology (GO) terms describe molecular function, biological process, and cellular component in a controlled vocabulary. CATH places the structure in a hierarchical fold classification (Class/Architecture/Topology/Homologous-superfamily). The organism is the source species.

B-factor. B-factor (Debye–Waller factor) reflects atomic displacement in the crystal lattice. It is an experimental observable (units Å²), not a prediction; low values mean the atom is pinned down, high values mean it moves or is heterogeneous across the crystal.

Rendered structure images. Structure images are PyMOL renders from six orthogonal camera directions. Cartoon representation draws helices as coils and strands as arrows; sticks shows the backbone as bonds; surface shows the solvent-excluded envelope. Rainbow coloring maps sequence position to hue (blue→red, N→C); chain coloring assigns a distinct color per polypeptide.

Solvent-accessible surface area. Solvent-accessible surface area (SASA) is the area in Å² traced out by the centre of a 1.4 Å probe sphere (a water molecule) rolled over the protein's van der Waals surface (Shrake–Rupley / Lee–Richards construction). Buried residues have near-zero SASA; fully exposed residues can exceed 200 Å². The total SASA scales roughly with the number of surface residues.

Secondary structure (8-state, DSSP). The SS8 string is DSSP's per-residue secondary-structure call. α-helix (H) means an i→i+4 H-bond ladder; β-strand (E) means the residue participates in a β-sheet; 3₁₀ (G) and π (I) are tighter and wider helices; T/S are turns/bends; '-' is loop.

pLDDT. For AlphaFold models, the B-factor field carries pLDDT — the model's own estimate of local accuracy on a 0–100 scale. Regions with pLDDT<50 should be treated as essentially unmodeled; they often correspond to intrinsically disordered segments.

Nearest PDB structures. Nearest PDB neighbors are the top structural matches found by Foldseek when searching this structure against the entire Protein Data Bank. Each hit reports a TM-score (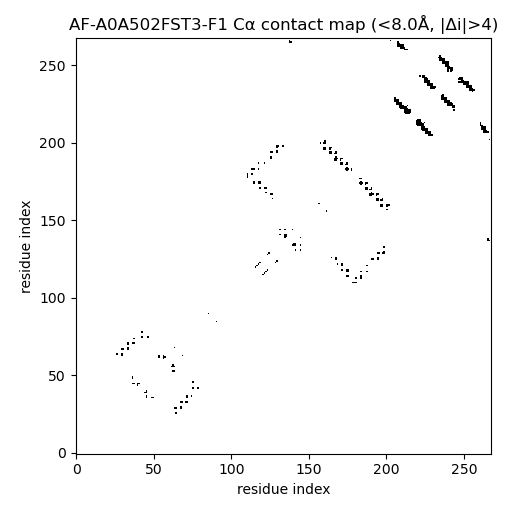0 to 1; >0.5 almost always implies the same fold) and an E-value. These are *structural* homologs — they may share no detectable sequence similarity.